Protein AF-A0A956LNQ8-F1 (afdb_monomer_lite)

Secondary structure (DSSP, 8-state):
---HHHHHHHHHHHHHHTT--HHHHHHHTT--HHHHHHHHHS-SSS-BHHHHHHHHHHTTEEEET-----HHHHHHHHHHHHHHTT--HHHHHHHHT--HHHHHHHTSSS----BHHHHHHHHHHTT---EEEE---S----------SS----------------------------SHHHHHHHT--HHHHHHHHHTSSTTSSS-TTSHHHHHHHHHHHHHHHHHHHTTS---PPPHHHHHHHTT--SHHHHHHHHHHHHHHHHHHHHHHTT-HHHHHHHHHHHHHHHHHHHHHHHTTS-----TT-

Structure (mmCIF, N/CA/C/O backbone):
data_AF-A0A956LNQ8-F1
#
_entry.id   AF-A0A956LNQ8-F1
#
loop_
_atom_site.group_PDB
_atom_site.id
_atom_site.type_symbol
_atom_site.label_atom_id
_atom_site.label_alt_id
_atom_site.label_comp_id
_atom_site.label_asym_id
_atom_site.label_entity_id
_atom_site.label_seq_id
_atom_site.pdbx_PDB_ins_code
_atom_site.Cartn_x
_atom_site.Cartn_y
_atom_site.Cartn_z
_atom_site.occupancy
_atom_site.B_iso_or_equiv
_atom_site.auth_seq_id
_atom_site.auth_comp_id
_atom_site.auth_asym_id
_atom_site.auth_atom_id
_atom_site.pdbx_PDB_model_num
ATOM 1 N N . MET A 1 1 ? -9.940 -12.151 0.393 1.00 60.97 1 MET A N 1
ATOM 2 C CA . MET A 1 1 ? -8.992 -11.203 1.019 1.00 60.97 1 MET A CA 1
ATOM 3 C C . MET A 1 1 ? -7.598 -11.500 0.510 1.00 60.97 1 MET A C 1
ATOM 5 O O . MET A 1 1 ? -7.102 -12.587 0.774 1.00 60.97 1 MET A O 1
ATOM 9 N N . SER A 1 2 ? -7.005 -10.571 -0.234 1.00 80.12 2 SER A N 1
ATOM 10 C CA . SER A 1 2 ? -5.680 -10.749 -0.832 1.00 80.12 2 SER A CA 1
ATOM 11 C C . SER A 1 2 ? -4.603 -10.721 0.253 1.00 80.12 2 SER A C 1
ATOM 13 O O . SER A 1 2 ? -4.457 -9.720 0.959 1.00 80.12 2 SER A O 1
ATOM 15 N N . SER A 1 3 ? -3.859 -11.815 0.411 1.00 90.31 3 SER A N 1
ATOM 16 C CA . SER A 1 3 ? -2.706 -11.841 1.324 1.00 90.31 3 SER A CA 1
ATOM 17 C C . SER A 1 3 ? -1.545 -11.009 0.762 1.00 90.31 3 SER A C 1
ATOM 19 O O . SER A 1 3 ? -1.481 -10.738 -0.439 1.00 90.31 3 SER A O 1
ATOM 21 N N . SER A 1 4 ? -0.588 -10.620 1.610 1.00 93.06 4 SER A N 1
ATOM 22 C CA . SER A 1 4 ? 0.630 -9.934 1.150 1.00 93.06 4 SER A CA 1
ATOM 23 C C . SER A 1 4 ? 1.401 -10.771 0.123 1.00 93.06 4 SER A C 1
ATOM 25 O O . SER A 1 4 ? 1.848 -10.236 -0.890 1.00 93.06 4 SER A O 1
ATOM 27 N N . ALA A 1 5 ? 1.495 -12.085 0.344 1.00 92.12 5 ALA A N 1
ATOM 28 C CA . ALA A 1 5 ? 2.132 -13.025 -0.572 1.00 92.12 5 ALA A CA 1
ATOM 29 C C . ALA A 1 5 ? 1.409 -13.098 -1.925 1.00 92.12 5 ALA A C 1
ATOM 31 O O . ALA A 1 5 ? 2.062 -13.085 -2.965 1.00 92.12 5 ALA A O 1
ATOM 32 N N . GLU A 1 6 ? 0.074 -13.117 -1.922 1.00 93.00 6 GLU A N 1
ATOM 33 C CA . GLU A 1 6 ? -0.726 -13.133 -3.150 1.00 93.00 6 GLU A CA 1
ATOM 34 C C . GLU A 1 6 ? -0.551 -11.842 -3.956 1.00 93.00 6 GLU A C 1
ATOM 36 O O . GLU A 1 6 ? -0.341 -11.895 -5.166 1.00 93.00 6 GLU A O 1
ATOM 41 N N . LEU A 1 7 ? -0.568 -10.681 -3.296 1.00 94.69 7 LEU A N 1
ATOM 42 C CA . LEU A 1 7 ? -0.347 -9.399 -3.966 1.00 94.69 7 LEU A CA 1
ATOM 43 C C . LEU A 1 7 ? 1.058 -9.315 -4.579 1.00 94.69 7 LEU A C 1
ATOM 45 O O . LEU A 1 7 ? 1.218 -8.833 -5.699 1.00 94.69 7 LEU A O 1
ATOM 49 N N . ILE A 1 8 ? 2.074 -9.806 -3.865 1.00 94.94 8 ILE A N 1
ATOM 50 C CA . ILE A 1 8 ? 3.454 -9.870 -4.359 1.00 94.94 8 ILE A CA 1
ATOM 51 C C . ILE A 1 8 ? 3.575 -10.840 -5.542 1.00 94.94 8 ILE A C 1
ATOM 53 O O . ILE A 1 8 ? 4.269 -10.524 -6.507 1.00 94.94 8 ILE A O 1
ATOM 57 N N . ALA A 1 9 ? 2.906 -11.995 -5.491 1.00 94.25 9 ALA A N 1
ATOM 58 C CA . ALA A 1 9 ? 2.873 -12.948 -6.597 1.00 94.25 9 ALA A CA 1
ATOM 59 C C . ALA A 1 9 ? 2.252 -12.315 -7.849 1.00 94.25 9 ALA A C 1
ATOM 61 O O . ALA A 1 9 ? 2.913 -12.259 -8.882 1.00 94.25 9 ALA A O 1
ATOM 62 N N . ARG A 1 10 ? 1.066 -11.704 -7.717 1.00 95.38 10 ARG A N 1
ATOM 63 C CA . ARG A 1 10 ? 0.414 -10.978 -8.819 1.00 95.38 10 ARG A CA 1
ATOM 64 C C . ARG A 1 10 ? 1.299 -9.873 -9.390 1.00 95.38 10 ARG A C 1
ATOM 66 O O . ARG A 1 10 ? 1.352 -9.690 -10.596 1.00 95.38 10 ARG A O 1
ATOM 73 N N . LEU A 1 11 ? 2.034 -9.153 -8.544 1.00 95.88 11 LEU A N 1
ATOM 74 C CA . LEU A 1 11 ? 2.948 -8.111 -9.007 1.00 95.88 11 LEU A CA 1
ATOM 75 C C . LEU A 1 11 ? 4.124 -8.667 -9.823 1.00 95.88 11 LEU A C 1
ATOM 77 O O . LEU A 1 11 ? 4.544 -8.040 -10.792 1.00 95.88 11 LEU A O 1
ATOM 81 N N . ARG A 1 12 ? 4.660 -9.835 -9.451 1.00 96.06 12 ARG A N 1
ATOM 82 C CA . ARG A 1 12 ? 5.681 -10.523 -10.258 1.00 96.06 12 ARG A CA 1
ATOM 83 C C . ARG A 1 12 ? 5.104 -10.966 -11.603 1.00 96.06 12 ARG A C 1
ATOM 85 O O . ARG A 1 12 ? 5.779 -10.799 -12.616 1.00 96.06 12 ARG A O 1
ATOM 92 N N . ASP A 1 13 ? 3.875 -11.477 -11.607 1.00 96.06 13 ASP A N 1
ATOM 93 C CA . ASP A 1 13 ? 3.189 -11.895 -12.830 1.00 96.06 13 ASP A CA 1
ATOM 94 C C . ASP A 1 13 ? 2.965 -10.703 -13.768 1.00 96.06 13 ASP A C 1
ATOM 96 O O . ASP A 1 13 ? 3.273 -10.797 -14.950 1.00 96.06 13 ASP A O 1
ATOM 100 N N . GLU A 1 14 ? 2.544 -9.549 -13.246 1.00 95.88 14 GLU A N 1
ATOM 101 C CA . GLU A 1 14 ? 2.401 -8.304 -14.017 1.00 95.88 14 GLU A CA 1
ATOM 102 C C . GLU A 1 14 ? 3.729 -7.818 -14.617 1.00 95.88 14 GLU A C 1
ATOM 104 O O . GLU A 1 14 ? 3.785 -7.401 -15.775 1.00 95.88 14 GLU A O 1
ATOM 109 N N . ILE A 1 15 ? 4.826 -7.890 -13.855 1.00 96.19 15 ILE A N 1
ATOM 110 C CA . ILE A 1 15 ? 6.167 -7.559 -14.364 1.00 96.19 15 ILE A CA 1
ATOM 111 C C . ILE A 1 15 ? 6.529 -8.488 -15.533 1.00 96.19 15 ILE A C 1
ATOM 113 O O . ILE A 1 15 ? 6.994 -8.015 -16.573 1.00 96.19 15 ILE A O 1
ATOM 117 N N . ALA A 1 16 ? 6.275 -9.792 -15.386 1.00 96.06 16 ALA A N 1
ATOM 118 C CA . ALA A 1 16 ? 6.558 -10.788 -16.413 1.00 96.06 16 ALA A CA 1
ATOM 119 C C . ALA A 1 16 ? 5.670 -10.622 -17.659 1.00 96.06 16 ALA A C 1
ATOM 121 O O . ALA A 1 16 ? 6.178 -10.677 -18.777 1.00 96.06 16 ALA A O 1
ATOM 122 N N . GLN A 1 17 ? 4.371 -10.357 -17.490 1.00 96.00 17 GLN A N 1
ATOM 123 C CA . GLN A 1 17 ? 3.428 -10.110 -18.589 1.00 96.00 17 GLN A CA 1
ATOM 124 C C . GLN A 1 17 ? 3.815 -8.888 -19.427 1.00 96.00 17 GLN A C 1
ATOM 126 O O . GLN A 1 17 ? 3.587 -8.862 -20.633 1.00 96.00 17 GLN A O 1
ATOM 131 N N . ARG A 1 18 ? 4.459 -7.895 -18.806 1.00 94.69 18 ARG A N 1
ATOM 132 C CA . ARG A 1 18 ? 5.000 -6.706 -19.481 1.00 94.69 18 ARG A CA 1
ATOM 133 C C . ARG A 1 18 ? 6.353 -6.949 -20.159 1.00 94.69 18 ARG A C 1
ATOM 135 O O . ARG A 1 18 ? 6.924 -6.010 -20.706 1.00 94.69 18 ARG A O 1
ATOM 142 N N . GLY A 1 19 ? 6.887 -8.171 -20.106 1.00 96.50 19 GLY A N 1
ATOM 143 C CA . GLY A 1 19 ? 8.191 -8.522 -20.673 1.00 96.50 19 GLY A CA 1
ATOM 144 C C . GLY A 1 19 ? 9.375 -7.879 -19.946 1.00 96.50 19 GLY A C 1
ATOM 145 O O . GLY A 1 19 ? 10.471 -7.811 -20.499 1.00 96.50 19 GLY A O 1
ATOM 146 N N . LEU A 1 20 ? 9.175 -7.381 -18.722 1.00 96.50 20 LEU A N 1
ATOM 147 C CA . LEU A 1 20 ? 10.220 -6.712 -17.956 1.00 96.50 20 LEU A CA 1
ATOM 148 C C . LEU A 1 20 ? 11.001 -7.721 -17.114 1.00 96.50 20 LEU A C 1
ATOM 150 O O . LEU A 1 20 ? 10.437 -8.585 -16.442 1.00 96.50 20 LEU A O 1
ATOM 154 N N . SER A 1 21 ? 12.324 -7.565 -17.080 1.00 96.69 21 SER A N 1
ATOM 155 C CA . SER A 1 21 ? 13.143 -8.242 -16.075 1.00 96.69 21 SER A CA 1
ATOM 156 C C . SER A 1 21 ? 12.968 -7.574 -14.705 1.00 96.69 21 SER A C 1
ATOM 158 O O . SER A 1 21 ? 12.646 -6.387 -14.605 1.00 96.69 21 SER A O 1
ATOM 160 N N . LEU A 1 22 ? 13.250 -8.304 -13.619 1.00 95.94 22 LEU A N 1
ATOM 161 C CA . LEU A 1 22 ? 13.255 -7.712 -12.274 1.00 95.94 22 LEU A CA 1
ATOM 162 C C . LEU A 1 22 ? 14.262 -6.557 -12.146 1.00 95.94 22 LEU A C 1
ATOM 164 O O . LEU A 1 22 ? 14.017 -5.623 -11.392 1.00 95.94 22 LEU A O 1
ATOM 168 N N . ALA A 1 23 ? 15.383 -6.602 -12.871 1.00 96.25 23 ALA A N 1
ATOM 169 C CA . ALA A 1 23 ? 16.358 -5.514 -12.869 1.00 96.25 23 ALA A CA 1
ATOM 170 C C . ALA A 1 23 ? 15.793 -4.257 -13.551 1.00 96.25 23 ALA A C 1
ATOM 172 O O . ALA A 1 23 ? 15.869 -3.179 -12.969 1.00 96.25 23 ALA A O 1
ATOM 173 N N . ALA A 1 24 ? 15.138 -4.411 -14.707 1.00 96.88 24 ALA A N 1
ATOM 174 C CA . ALA A 1 24 ? 14.490 -3.306 -15.412 1.00 96.88 24 ALA A CA 1
ATOM 175 C C . ALA A 1 24 ? 13.344 -2.694 -14.587 1.00 96.88 24 ALA A C 1
ATOM 177 O O . ALA A 1 24 ? 13.236 -1.477 -14.472 1.00 96.88 24 ALA A O 1
ATOM 178 N N . ALA A 1 25 ? 12.521 -3.523 -13.935 1.00 97.25 25 ALA A N 1
ATOM 179 C CA . ALA A 1 25 ? 11.476 -3.038 -13.031 1.00 97.25 25 ALA A CA 1
ATOM 180 C C . ALA A 1 25 ? 12.055 -2.288 -11.814 1.00 97.25 25 ALA A C 1
ATOM 182 O O . ALA A 1 25 ? 11.483 -1.288 -11.373 1.00 97.25 25 ALA A O 1
ATOM 183 N N . ALA A 1 26 ? 13.197 -2.742 -11.277 1.00 97.06 26 ALA A N 1
ATOM 184 C CA . ALA A 1 26 ? 13.896 -2.042 -10.201 1.00 97.06 26 ALA A CA 1
ATOM 185 C C . ALA A 1 26 ? 14.377 -0.671 -10.668 1.00 97.06 26 ALA A C 1
ATOM 187 O O . ALA A 1 26 ? 14.136 0.314 -9.977 1.00 97.06 26 ALA A O 1
ATOM 188 N N . GLU A 1 27 ? 15.001 -0.603 -11.840 1.00 97.31 27 GLU A N 1
ATOM 189 C CA . GLU A 1 27 ? 15.506 0.635 -12.424 1.00 97.31 27 GLU A CA 1
ATOM 190 C C . GLU A 1 27 ? 14.384 1.644 -12.697 1.00 97.31 27 GLU A C 1
ATOM 192 O O . GLU A 1 27 ? 14.479 2.784 -12.244 1.00 97.31 27 GLU A O 1
ATOM 197 N N . LEU A 1 28 ? 13.277 1.211 -13.313 1.00 96.88 28 LEU A N 1
ATOM 198 C CA . LEU A 1 28 ? 12.093 2.050 -13.552 1.00 96.88 28 LEU A CA 1
ATOM 199 C C . LEU A 1 28 ? 11.548 2.666 -12.260 1.00 96.88 28 LEU A C 1
ATOM 201 O O . LEU A 1 28 ? 11.145 3.827 -12.228 1.00 96.88 28 LEU A O 1
ATOM 205 N N . ALA A 1 29 ? 11.553 1.893 -11.177 1.00 96.50 29 ALA A N 1
ATOM 206 C CA . ALA A 1 29 ? 11.126 2.362 -9.869 1.00 96.50 29 ALA A CA 1
ATOM 207 C C . ALA A 1 29 ? 12.245 3.066 -9.078 1.00 96.50 29 ALA A C 1
ATOM 209 O O . ALA A 1 29 ? 11.991 3.582 -7.990 1.00 96.50 29 ALA A O 1
ATOM 210 N N . GLY A 1 30 ? 13.477 3.122 -9.591 1.00 96.69 30 GLY A N 1
ATOM 211 C CA . GLY A 1 30 ? 14.661 3.677 -8.933 1.00 96.69 30 GLY A CA 1
ATOM 212 C C . GLY A 1 30 ? 15.067 2.933 -7.654 1.00 96.69 30 GLY A C 1
ATOM 213 O O . GLY A 1 30 ? 15.427 3.562 -6.652 1.00 96.69 30 GLY A O 1
ATOM 214 N N . PHE A 1 31 ? 14.959 1.605 -7.666 1.00 96.06 31 PHE A N 1
ATOM 215 C CA . PHE A 1 31 ? 15.479 0.690 -6.655 1.00 96.06 31 PHE A CA 1
ATOM 216 C C . PHE A 1 31 ? 16.809 0.075 -7.086 1.00 96.06 31 PHE A C 1
ATOM 218 O O . PHE A 1 31 ? 17.088 -0.110 -8.264 1.00 96.06 31 PHE A O 1
ATOM 225 N N . GLN A 1 32 ? 17.588 -0.360 -6.097 1.00 95.88 32 GLN A N 1
ATOM 226 C CA . GLN A 1 32 ? 18.656 -1.325 -6.340 1.00 95.88 32 GLN A CA 1
ATOM 227 C C . GLN A 1 32 ? 18.037 -2.698 -6.671 1.00 95.88 32 GLN A C 1
ATOM 229 O O . GLN A 1 32 ? 17.144 -3.134 -5.932 1.00 95.88 32 GLN A O 1
ATOM 234 N N . PRO A 1 33 ? 18.510 -3.425 -7.703 1.00 94.50 33 PRO A N 1
ATOM 235 C CA . PRO A 1 33 ? 17.940 -4.717 -8.100 1.00 94.50 33 PRO A CA 1
ATOM 236 C C . PRO A 1 33 ? 17.859 -5.739 -6.958 1.00 94.50 33 PRO A C 1
ATOM 238 O O . PRO A 1 33 ? 16.856 -6.438 -6.811 1.00 94.50 33 PRO A O 1
ATOM 241 N N . GLY A 1 34 ? 18.875 -5.782 -6.087 1.00 94.19 34 GLY A N 1
ATOM 242 C CA . GLY A 1 34 ? 18.882 -6.652 -4.907 1.00 94.19 34 GLY A CA 1
ATOM 243 C C . GLY A 1 34 ? 17.777 -6.323 -3.897 1.00 94.19 34 GLY A C 1
ATOM 244 O O . GLY A 1 34 ? 17.179 -7.233 -3.323 1.00 94.19 34 GLY A O 1
ATOM 245 N N . ASN A 1 35 ? 17.448 -5.039 -3.724 1.00 93.94 35 ASN A N 1
ATOM 246 C CA . ASN A 1 35 ? 16.378 -4.604 -2.823 1.00 93.94 35 ASN A CA 1
ATOM 247 C C . ASN A 1 35 ? 15.006 -4.979 -3.377 1.00 93.94 35 ASN A C 1
ATOM 249 O O . ASN A 1 35 ? 14.180 -5.496 -2.627 1.00 93.94 35 ASN A O 1
ATOM 253 N N . LEU A 1 36 ? 14.777 -4.780 -4.681 1.00 95.62 36 LEU A N 1
ATOM 254 C CA . LEU A 1 36 ? 13.527 -5.207 -5.305 1.00 95.62 36 LEU A CA 1
ATOM 255 C C . LEU A 1 36 ? 13.378 -6.731 -5.247 1.00 95.62 36 LEU A C 1
ATOM 257 O O . LEU A 1 36 ? 12.317 -7.226 -4.872 1.00 95.62 36 LEU A O 1
ATOM 261 N N . ARG A 1 37 ? 14.449 -7.479 -5.546 1.00 95.12 37 ARG A N 1
ATOM 262 C CA . ARG A 1 37 ? 14.442 -8.942 -5.446 1.00 95.12 37 ARG A CA 1
ATOM 263 C C . ARG A 1 37 ? 14.067 -9.400 -4.038 1.00 95.12 37 ARG A C 1
ATOM 265 O O . ARG A 1 37 ? 13.187 -10.238 -3.928 1.00 95.12 37 ARG A O 1
ATOM 272 N N . ARG A 1 38 ? 14.666 -8.835 -2.982 1.00 93.94 38 ARG A N 1
ATOM 273 C CA . ARG A 1 38 ? 14.317 -9.160 -1.582 1.00 93.94 38 ARG A CA 1
ATOM 274 C C . ARG A 1 38 ? 12.876 -8.792 -1.230 1.00 93.94 38 ARG A C 1
ATOM 276 O O . ARG A 1 38 ? 12.194 -9.546 -0.547 1.00 93.94 38 ARG A O 1
ATOM 283 N N . MET A 1 39 ? 12.415 -7.628 -1.691 1.00 94.44 39 MET A N 1
ATOM 284 C CA . MET A 1 39 ? 11.045 -7.163 -1.466 1.00 94.44 39 MET A CA 1
ATOM 285 C C . MET A 1 39 ? 10.028 -8.118 -2.086 1.00 94.44 39 MET A C 1
ATOM 287 O O . MET A 1 39 ? 9.023 -8.445 -1.461 1.00 94.44 39 MET A O 1
ATOM 291 N N . LEU A 1 40 ? 10.300 -8.558 -3.315 1.00 93.88 40 LEU A N 1
ATOM 292 C CA . LEU A 1 40 ? 9.415 -9.446 -4.039 1.00 93.88 40 LEU A CA 1
ATOM 293 C C . LEU A 1 40 ? 9.611 -10.900 -3.654 1.00 93.88 40 LEU A C 1
ATOM 295 O O . LEU A 1 40 ? 8.640 -11.611 -3.807 1.00 93.88 40 LEU A O 1
ATOM 299 N N . SER A 1 41 ? 10.772 -11.370 -3.180 1.00 90.12 41 SER A N 1
ATOM 300 C CA . SER A 1 41 ? 11.020 -12.794 -2.879 1.00 90.12 41 SER A CA 1
ATOM 301 C C . SER A 1 41 ? 10.185 -13.318 -1.706 1.00 90.12 41 SER A C 1
ATOM 303 O O . SER A 1 41 ? 9.876 -14.505 -1.674 1.00 90.12 41 SER A O 1
ATOM 305 N N . GLY A 1 42 ? 9.739 -12.427 -0.817 1.00 77.62 42 GLY A N 1
ATOM 306 C CA . GLY A 1 42 ? 9.057 -12.785 0.429 1.00 77.62 42 GLY A CA 1
ATOM 307 C C . GLY A 1 42 ? 10.023 -13.024 1.593 1.00 77.62 42 GLY A C 1
ATOM 308 O O . GLY A 1 42 ? 9.573 -13.187 2.721 1.00 77.62 42 GLY A O 1
ATOM 309 N N . ASP A 1 43 ? 11.338 -12.981 1.343 1.00 75.69 43 ASP A N 1
ATOM 310 C CA . ASP A 1 43 ? 12.366 -13.167 2.378 1.00 75.69 43 ASP A CA 1
ATOM 311 C C . ASP A 1 43 ? 12.579 -11.901 3.218 1.00 75.69 43 ASP A C 1
ATOM 313 O O . ASP A 1 43 ? 13.090 -11.955 4.337 1.00 75.69 43 ASP A O 1
ATOM 317 N N . ALA A 1 44 ? 12.226 -10.731 2.677 1.00 73.19 44 ALA A N 1
ATOM 318 C CA . ALA A 1 44 ? 12.287 -9.495 3.437 1.00 73.19 44 ALA A CA 1
ATOM 319 C C . ALA A 1 44 ? 11.201 -9.500 4.524 1.00 73.19 44 ALA A C 1
ATOM 321 O O . ALA A 1 44 ? 10.033 -9.747 4.206 1.00 73.19 44 ALA A O 1
ATOM 322 N N . PRO A 1 45 ? 11.535 -9.151 5.781 1.00 70.19 45 PRO A N 1
ATOM 323 C CA . PRO A 1 45 ? 10.538 -8.983 6.823 1.00 70.19 45 PRO A CA 1
ATOM 324 C C . PRO A 1 45 ? 9.641 -7.795 6.458 1.00 70.19 45 PRO A C 1
ATOM 326 O O . PRO A 1 45 ? 9.970 -6.641 6.711 1.00 70.19 45 PRO A O 1
ATOM 329 N N . ASN A 1 46 ? 8.511 -8.114 5.829 1.00 84.31 46 ASN A N 1
ATOM 330 C CA . ASN A 1 46 ? 7.340 -7.275 5.619 1.00 84.31 46 ASN A CA 1
ATOM 331 C C . ASN A 1 46 ? 7.620 -5.917 4.931 1.00 84.31 46 ASN A C 1
ATOM 333 O O . ASN A 1 46 ? 7.927 -4.917 5.594 1.00 84.31 46 ASN A O 1
ATOM 337 N N . PRO A 1 47 ? 7.504 -5.835 3.593 1.00 92.81 47 PRO A N 1
ATOM 338 C CA . PRO A 1 47 ? 7.888 -4.639 2.858 1.00 92.81 47 PRO A CA 1
ATOM 339 C C . PRO A 1 47 ? 7.057 -3.417 3.265 1.00 92.81 47 PRO A C 1
ATOM 341 O O . PRO A 1 47 ? 5.877 -3.515 3.599 1.00 92.81 47 PRO A O 1
ATOM 344 N N . ARG A 1 48 ? 7.677 -2.232 3.246 1.00 94.88 48 ARG A N 1
ATOM 345 C CA . ARG A 1 48 ? 6.979 -0.971 3.538 1.00 94.88 48 ARG A CA 1
ATOM 346 C C . ARG A 1 48 ? 5.992 -0.642 2.426 1.00 94.88 48 ARG A C 1
ATOM 348 O O . ARG A 1 48 ? 6.341 -0.754 1.249 1.00 94.88 48 ARG A O 1
ATOM 355 N N . LEU A 1 49 ? 4.811 -0.144 2.800 1.00 95.81 49 LEU A N 1
ATOM 356 C CA . LEU A 1 49 ? 3.789 0.275 1.841 1.00 95.81 49 LEU A CA 1
ATOM 357 C C . LEU A 1 49 ? 4.341 1.315 0.856 1.00 95.81 49 LEU A C 1
ATOM 359 O O . LEU A 1 49 ? 4.154 1.171 -0.346 1.00 95.81 49 LEU A O 1
ATOM 363 N N . LYS A 1 50 ? 5.112 2.296 1.340 1.00 96.00 50 LYS A N 1
ATOM 364 C CA . LYS A 1 50 ? 5.764 3.310 0.496 1.00 96.00 50 LYS A CA 1
ATOM 365 C C . LYS A 1 50 ? 6.587 2.717 -0.653 1.00 96.00 50 LYS A C 1
ATOM 367 O O . LYS A 1 50 ? 6.525 3.220 -1.772 1.00 96.00 50 LYS A O 1
ATOM 372 N N . SER A 1 51 ? 7.369 1.672 -0.383 1.00 95.62 51 SER A N 1
ATOM 373 C CA . SER A 1 51 ? 8.204 1.029 -1.404 1.00 95.62 51 SER A CA 1
ATOM 374 C C . SER A 1 51 ? 7.350 0.300 -2.436 1.00 95.62 51 SER A C 1
ATOM 376 O O . SER A 1 51 ? 7.627 0.396 -3.629 1.00 95.62 51 SER A O 1
ATOM 378 N N . LEU A 1 52 ? 6.279 -0.365 -1.991 1.00 96.12 52 LEU A N 1
ATOM 379 C CA . LEU A 1 52 ? 5.316 -0.975 -2.900 1.00 96.12 52 LEU A CA 1
ATOM 380 C C . LEU A 1 52 ? 4.664 0.089 -3.791 1.00 96.12 52 LEU A C 1
ATOM 382 O O . LEU A 1 52 ? 4.694 -0.055 -5.004 1.00 96.12 52 LEU A O 1
ATOM 386 N N . LEU A 1 53 ? 4.129 1.173 -3.222 1.00 97.00 53 LEU A N 1
ATOM 387 C CA . LEU A 1 53 ? 3.441 2.217 -3.993 1.00 97.00 53 LEU A CA 1
ATOM 388 C C . LEU A 1 53 ? 4.342 2.857 -5.048 1.00 97.00 53 LEU A C 1
ATOM 390 O O . LEU A 1 53 ? 3.892 3.076 -6.166 1.00 97.00 53 LEU A O 1
ATOM 394 N N . ARG A 1 54 ? 5.622 3.073 -4.727 1.00 96.81 54 ARG A N 1
ATOM 395 C CA . ARG A 1 54 ? 6.618 3.562 -5.688 1.00 96.81 54 ARG A CA 1
ATOM 396 C C . ARG A 1 54 ? 6.823 2.597 -6.860 1.00 96.81 54 ARG A C 1
ATOM 398 O O . ARG A 1 54 ? 6.949 3.034 -7.997 1.00 96.81 54 ARG A O 1
ATOM 405 N N . LEU A 1 55 ? 6.848 1.290 -6.594 1.00 96.94 55 LEU A N 1
ATOM 406 C CA . LEU A 1 55 ? 6.914 0.279 -7.650 1.00 96.94 55 LEU A CA 1
ATOM 407 C C . LEU A 1 55 ? 5.637 0.265 -8.497 1.00 96.94 55 LEU A C 1
ATOM 409 O O . LEU A 1 55 ? 5.713 0.214 -9.720 1.00 96.94 55 LEU A O 1
ATOM 413 N N . LEU A 1 56 ? 4.471 0.332 -7.852 1.00 96.88 56 LEU A N 1
ATOM 414 C CA . LEU A 1 56 ? 3.182 0.361 -8.540 1.00 96.88 56 LEU A CA 1
ATOM 415 C C . LEU A 1 56 ? 3.065 1.583 -9.455 1.00 96.88 56 LEU A C 1
ATOM 417 O O . LEU A 1 56 ? 2.663 1.443 -10.605 1.00 96.88 56 LEU A O 1
ATOM 421 N N . GLU A 1 57 ? 3.483 2.756 -8.983 1.00 96.25 57 GLU A N 1
ATOM 422 C CA . GLU A 1 57 ? 3.521 3.987 -9.775 1.00 96.25 57 GLU A CA 1
ATOM 423 C C . GLU A 1 57 ? 4.405 3.831 -11.020 1.00 96.25 57 GLU A C 1
ATOM 425 O O . GLU A 1 57 ? 3.957 4.118 -12.133 1.00 96.25 57 GLU A O 1
ATOM 430 N N . ALA A 1 58 ? 5.623 3.305 -10.854 1.00 95.81 58 ALA A N 1
ATOM 431 C CA . ALA A 1 58 ? 6.553 3.070 -11.959 1.00 95.81 58 ALA A CA 1
ATOM 432 C C . ALA A 1 58 ? 5.996 2.089 -13.003 1.00 95.81 58 ALA A C 1
ATOM 434 O O . ALA A 1 58 ? 6.187 2.275 -14.203 1.00 95.81 58 ALA A O 1
ATOM 435 N N . LEU A 1 59 ? 5.257 1.073 -12.553 1.00 95.50 59 LEU A N 1
ATOM 436 C CA . LEU A 1 59 ? 4.604 0.093 -13.420 1.00 95.50 59 LEU A CA 1
ATOM 437 C C . LEU A 1 59 ? 3.228 0.553 -13.923 1.00 95.50 59 LEU A C 1
ATOM 439 O O . LEU A 1 59 ? 2.580 -0.190 -14.654 1.00 95.50 59 LEU A O 1
ATOM 443 N N . ARG A 1 60 ? 2.759 1.759 -13.575 1.00 95.12 60 ARG A N 1
ATOM 444 C CA . ARG A 1 60 ? 1.397 2.231 -13.896 1.00 95.12 60 ARG A CA 1
ATOM 445 C C . ARG A 1 60 ? 0.316 1.243 -13.436 1.00 95.12 60 ARG A C 1
ATOM 447 O O . ARG A 1 60 ? -0.654 0.982 -14.138 1.00 95.12 60 ARG A O 1
ATOM 454 N N . LEU A 1 61 ? 0.496 0.684 -12.249 1.00 95.88 61 LEU A N 1
ATOM 455 C CA . LEU A 1 61 ? -0.455 -0.182 -11.559 1.00 95.88 61 LEU A CA 1
ATOM 456 C C . LEU A 1 61 ? -1.030 0.572 -10.363 1.00 95.88 61 LEU A C 1
ATOM 458 O O . LEU A 1 61 ? -0.342 1.396 -9.768 1.00 95.88 61 LEU A O 1
ATOM 462 N N . ARG A 1 62 ? -2.264 0.288 -9.957 1.00 95.56 62 ARG A N 1
ATOM 463 C CA . ARG A 1 62 ? -2.875 0.854 -8.743 1.00 95.56 62 ARG A CA 1
ATOM 464 C C . ARG A 1 62 ? -3.533 -0.220 -7.889 1.00 95.56 62 ARG A C 1
ATOM 466 O O . ARG A 1 62 ? -3.868 -1.293 -8.383 1.00 95.56 62 ARG A O 1
ATOM 473 N N . LEU A 1 63 ? -3.735 0.097 -6.614 1.00 96.00 63 LEU A N 1
ATOM 474 C CA . LEU A 1 63 ? -4.504 -0.731 -5.688 1.00 96.00 63 LEU A CA 1
ATOM 475 C C . LEU A 1 63 ? -5.961 -0.269 -5.710 1.00 96.00 63 LEU A C 1
ATOM 477 O O . LEU A 1 63 ? -6.281 0.727 -5.076 1.00 96.00 63 LEU A O 1
ATOM 481 N N . SER A 1 64 ? -6.842 -0.970 -6.417 1.00 94.38 64 SER A N 1
ATOM 482 C CA . SER A 1 64 ? -8.289 -0.740 -6.334 1.00 94.38 64 SER A CA 1
ATOM 483 C C . SER A 1 64 ? -8.788 -1.052 -4.915 1.00 94.38 64 SER A C 1
ATOM 485 O O . SER A 1 64 ? -8.287 -2.004 -4.314 1.00 94.38 64 SER A O 1
ATOM 487 N N . PRO A 1 65 ? -9.719 -0.260 -4.347 1.00 93.56 65 PRO A N 1
ATOM 488 C CA . PRO A 1 65 ? -10.466 0.848 -4.962 1.00 93.56 65 PRO A CA 1
ATOM 489 C C . PRO A 1 65 ? -9.769 2.216 -4.875 1.00 93.56 65 PRO A C 1
ATOM 491 O O . PRO A 1 65 ? -10.402 3.249 -5.080 1.00 93.56 65 PRO A O 1
ATOM 494 N N . PHE A 1 66 ? -8.492 2.269 -4.510 1.00 94.12 66 PHE A N 1
ATOM 495 C CA . PHE A 1 66 ? -7.776 3.525 -4.353 1.00 94.12 66 PHE A CA 1
ATOM 496 C C . PHE A 1 66 ? -7.266 4.080 -5.689 1.00 94.12 66 PHE A C 1
ATOM 498 O O . PHE A 1 66 ? -6.703 3.379 -6.528 1.00 94.12 66 PHE A O 1
ATOM 505 N N . GLU A 1 67 ? -7.418 5.391 -5.858 1.00 90.31 67 GLU A N 1
ATOM 506 C CA . GLU A 1 67 ? -7.048 6.109 -7.086 1.00 90.31 67 GLU A CA 1
ATOM 507 C C . GLU A 1 67 ? -5.717 6.863 -6.968 1.00 90.31 67 GLU A C 1
ATOM 509 O O . GLU A 1 67 ? -5.413 7.744 -7.766 1.00 90.31 67 GLU A O 1
ATOM 514 N N . THR A 1 68 ? -4.922 6.556 -5.947 1.00 92.62 68 THR A N 1
ATOM 515 C CA . THR A 1 68 ? -3.729 7.324 -5.589 1.00 92.62 68 THR A CA 1
ATOM 516 C C . THR A 1 68 ? -2.561 6.413 -5.241 1.00 92.62 68 THR A C 1
ATOM 518 O O . THR A 1 68 ? -2.738 5.356 -4.636 1.00 92.62 68 THR A O 1
ATOM 521 N N . TRP A 1 69 ? -1.357 6.861 -5.591 1.00 93.38 69 TRP A N 1
ATOM 522 C CA . TRP A 1 69 ? -0.089 6.267 -5.158 1.00 93.38 69 TRP A CA 1
ATOM 523 C C . TRP A 1 69 ? 0.461 6.924 -3.888 1.00 93.38 69 TRP A C 1
ATOM 525 O O . TRP A 1 69 ? 1.492 6.510 -3.359 1.00 93.38 69 TRP A O 1
ATOM 535 N N . GLU A 1 70 ? -0.218 7.948 -3.366 1.00 94.19 70 GLU A N 1
ATOM 536 C CA . GLU A 1 70 ? 0.225 8.647 -2.171 1.00 94.19 70 GLU A CA 1
ATOM 537 C C . GLU A 1 70 ? -0.240 7.928 -0.907 1.00 94.19 70 GLU A C 1
ATOM 539 O O . GLU A 1 70 ? -1.422 7.907 -0.561 1.00 94.19 70 GLU A O 1
ATOM 544 N N . GLU A 1 71 ? 0.722 7.418 -0.143 1.00 94.25 71 GLU A N 1
ATOM 545 C CA . GLU A 1 71 ? 0.474 6.734 1.128 1.00 94.25 71 GLU A CA 1
ATOM 546 C C . GLU A 1 71 ? -0.414 7.543 2.088 1.00 94.25 71 GLU A C 1
ATOM 548 O O . GLU A 1 71 ? -1.338 7.007 2.699 1.00 94.25 71 GLU A O 1
ATOM 553 N N . VAL A 1 72 ? -0.166 8.850 2.206 1.00 93.62 72 VAL A N 1
ATOM 554 C CA . VAL A 1 72 ? -0.940 9.733 3.091 1.00 93.62 72 VAL A CA 1
ATOM 555 C C . VAL A 1 72 ? -2.409 9.774 2.668 1.00 93.62 72 VAL A C 1
ATOM 557 O O . VAL A 1 72 ? -3.292 9.797 3.528 1.00 93.62 72 VAL A O 1
ATOM 560 N N . MET A 1 73 ? -2.685 9.777 1.362 1.00 94.19 73 MET A N 1
ATOM 561 C CA . MET A 1 73 ? -4.050 9.756 0.840 1.00 94.19 73 MET A CA 1
ATOM 562 C C . MET A 1 73 ? -4.724 8.411 1.118 1.00 94.19 73 MET A C 1
ATOM 564 O O . MET A 1 73 ? -5.864 8.408 1.582 1.00 94.19 73 MET A O 1
ATOM 568 N N . LEU A 1 74 ? -4.012 7.291 0.953 1.00 95.38 74 LEU A N 1
ATOM 569 C CA . LEU A 1 74 ? -4.527 5.960 1.302 1.00 95.38 74 LEU A CA 1
ATOM 570 C C . LEU A 1 74 ? -4.906 5.864 2.781 1.00 95.38 74 LEU A C 1
ATOM 572 O O . LEU A 1 74 ? -6.008 5.436 3.122 1.00 95.38 74 LEU A O 1
ATOM 576 N N . MET A 1 75 ? -4.029 6.324 3.676 1.00 95.88 75 MET A N 1
ATOM 577 C CA . MET A 1 75 ? -4.300 6.282 5.114 1.00 95.88 75 MET A CA 1
ATOM 578 C C . MET A 1 75 ? -5.453 7.202 5.519 1.00 95.88 75 MET A C 1
ATOM 580 O O . MET A 1 75 ? -6.242 6.850 6.398 1.00 95.88 75 MET A O 1
ATOM 584 N N . ARG A 1 76 ? -5.598 8.363 4.866 1.00 94.19 76 ARG A N 1
ATOM 585 C CA . ARG A 1 76 ? -6.759 9.245 5.061 1.00 94.19 76 ARG A CA 1
ATOM 586 C C . ARG A 1 76 ? -8.052 8.593 4.591 1.00 94.19 76 ARG A C 1
ATOM 588 O O . ARG A 1 76 ? -9.068 8.735 5.266 1.00 94.19 76 ARG A O 1
ATOM 595 N N . GLU A 1 77 ? -8.020 7.877 3.477 1.00 94.94 77 GLU A N 1
ATOM 596 C CA . GLU A 1 77 ? -9.189 7.169 2.965 1.00 94.94 77 GLU A CA 1
ATOM 597 C C . GLU A 1 77 ? -9.605 6.024 3.899 1.00 94.94 77 GLU A C 1
ATOM 599 O O . GLU A 1 77 ? -10.774 5.924 4.269 1.00 94.94 77 GLU A O 1
ATOM 604 N N . LEU A 1 78 ? -8.650 5.244 4.414 1.00 95.75 78 LEU A N 1
ATOM 605 C CA . LEU A 1 78 ? -8.928 4.257 5.465 1.00 95.75 78 LEU A CA 1
ATOM 606 C C . LEU A 1 78 ? -9.492 4.906 6.740 1.00 95.75 78 LEU A C 1
ATOM 608 O O . LEU A 1 78 ? -10.413 4.365 7.352 1.00 95.75 78 LEU A O 1
ATOM 612 N N . ALA A 1 79 ? -8.999 6.087 7.128 1.00 94.31 79 ALA A N 1
ATOM 613 C CA . ALA A 1 79 ? -9.526 6.821 8.279 1.00 94.31 79 ALA A CA 1
ATOM 614 C C . ALA A 1 79 ? -10.991 7.243 8.079 1.00 94.31 79 ALA A C 1
ATOM 616 O O . ALA A 1 79 ? -11.793 7.138 9.011 1.00 94.31 79 ALA A O 1
ATOM 617 N N . ARG A 1 80 ? -11.347 7.695 6.868 1.00 94.62 80 ARG A N 1
ATOM 618 C CA . ARG A 1 80 ? -12.729 8.035 6.492 1.00 94.62 80 ARG A CA 1
ATOM 619 C C . ARG A 1 80 ? -13.628 6.806 6.513 1.00 94.62 80 ARG A C 1
ATOM 621 O O . ARG A 1 80 ? -14.705 6.863 7.097 1.00 94.62 80 ARG A O 1
ATOM 628 N N . ARG A 1 81 ? -13.168 5.685 5.953 1.00 95.69 81 ARG A N 1
ATOM 629 C CA . ARG A 1 81 ? -13.913 4.416 5.953 1.00 95.69 81 ARG A CA 1
ATOM 630 C C . ARG A 1 81 ? -14.159 3.894 7.362 1.00 95.69 81 ARG A C 1
ATOM 632 O O . ARG A 1 81 ? -15.283 3.521 7.669 1.00 95.69 81 ARG A O 1
ATOM 639 N N . ARG A 1 82 ? -13.160 3.972 8.249 1.00 95.25 82 ARG A N 1
ATOM 640 C CA . ARG A 1 82 ? -13.334 3.667 9.679 1.00 95.25 82 ARG A CA 1
ATOM 641 C C . ARG A 1 82 ? -14.404 4.547 10.329 1.00 95.25 82 ARG A C 1
ATOM 643 O O . ARG A 1 82 ? -15.203 4.060 11.119 1.00 95.25 82 ARG A O 1
ATOM 650 N N . ALA A 1 83 ? -14.402 5.848 10.032 1.00 94.06 83 ALA A N 1
ATOM 651 C CA . ALA A 1 83 ? -15.409 6.760 10.570 1.00 94.06 83 ALA A CA 1
ATOM 652 C C . ALA A 1 83 ? -16.820 6.417 10.060 1.00 94.06 83 ALA A C 1
ATOM 654 O O . ALA A 1 83 ? -17.771 6.479 10.833 1.00 94.06 83 ALA A O 1
ATOM 655 N N . ALA A 1 84 ? -16.945 6.006 8.795 1.00 95.81 84 ALA A N 1
ATOM 656 C CA . ALA A 1 84 ? -18.210 5.590 8.195 1.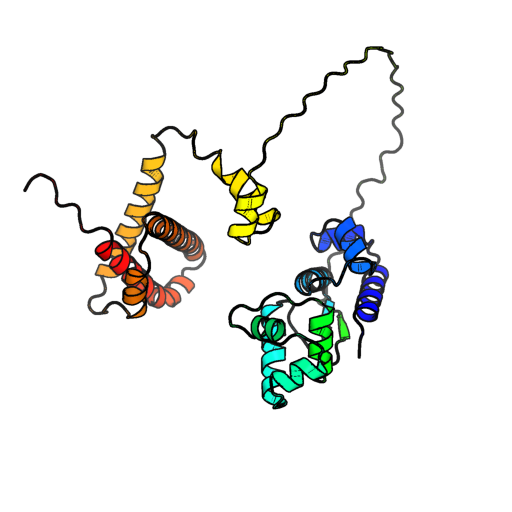00 95.81 84 ALA A CA 1
ATOM 657 C C . ALA A 1 84 ? -18.724 4.240 8.729 1.00 95.81 84 ALA A C 1
ATOM 659 O O . ALA A 1 84 ? -19.928 4.074 8.889 1.00 95.81 84 ALA A O 1
ATOM 660 N N . SER A 1 85 ? -17.834 3.294 9.046 1.00 93.94 85 SER A N 1
ATOM 661 C CA . SER A 1 85 ? -18.205 1.983 9.598 1.00 93.94 85 SER A CA 1
ATOM 662 C C . SER A 1 85 ? -18.511 1.994 11.100 1.00 93.94 85 SER A C 1
ATOM 664 O O . SER A 1 85 ? -18.819 0.948 11.664 1.00 93.94 85 SER A O 1
ATOM 666 N N . ALA A 1 86 ? -18.415 3.157 11.758 1.00 92.25 86 ALA A N 1
ATOM 667 C CA . ALA A 1 86 ? -18.609 3.334 13.199 1.00 92.25 86 ALA A CA 1
ATOM 668 C C . ALA A 1 86 ? -17.725 2.429 14.088 1.00 92.25 86 ALA A C 1
ATOM 670 O O . ALA A 1 86 ? -18.014 2.253 15.272 1.00 92.25 86 ALA A O 1
ATOM 671 N N . LEU A 1 87 ? -16.618 1.895 13.554 1.00 93.75 87 LEU A N 1
ATOM 672 C CA . LEU A 1 87 ? -15.685 1.071 14.319 1.00 93.75 87 LEU A CA 1
ATOM 673 C C . LEU A 1 87 ? -14.850 1.927 15.272 1.00 93.75 87 LEU A C 1
ATOM 675 O O . LEU A 1 87 ? -14.186 2.903 14.875 1.00 93.75 87 LEU A O 1
ATOM 679 N N . THR A 1 88 ? -14.822 1.525 16.541 1.00 95.00 88 THR A N 1
ATOM 680 C CA . THR A 1 88 ? -13.916 2.135 17.513 1.00 95.00 88 THR A CA 1
ATOM 681 C C . THR A 1 88 ? -12.462 1.790 17.168 1.00 95.00 88 THR A C 1
ATOM 683 O O . THR A 1 88 ? -12.187 0.772 16.524 1.00 95.00 88 THR A O 1
ATOM 686 N N . PRO A 1 89 ? -11.487 2.626 17.565 1.00 94.12 89 PRO A N 1
ATOM 687 C CA . PRO A 1 89 ? -10.076 2.293 17.396 1.00 94.12 89 PRO A CA 1
ATOM 688 C C . PRO A 1 89 ? -9.699 0.939 18.013 1.00 94.12 89 PRO A C 1
ATOM 690 O O . PRO A 1 89 ? -8.862 0.238 17.456 1.00 94.12 89 PRO A O 1
ATOM 693 N N . GLU A 1 90 ? -10.311 0.566 19.137 1.00 95.56 90 GLU A N 1
ATOM 694 C CA . GLU A 1 90 ? -10.094 -0.706 19.831 1.00 95.56 90 GLU A CA 1
ATOM 695 C C . GLU A 1 90 ? -10.574 -1.894 18.994 1.00 95.56 90 GLU A C 1
ATOM 697 O O . GLU A 1 90 ? -9.798 -2.819 18.766 1.00 95.56 90 GLU A O 1
ATOM 702 N N . GLN A 1 91 ? -11.797 -1.825 18.458 1.00 97.12 91 GLN A N 1
ATOM 703 C CA . GLN A 1 91 ? -12.347 -2.861 17.577 1.00 97.12 91 GLN A CA 1
ATOM 704 C C . GLN A 1 91 ? -11.514 -3.022 16.302 1.00 97.12 91 GLN A C 1
ATOM 706 O O . GLN A 1 91 ? -11.296 -4.138 15.831 1.00 97.12 91 GLN A O 1
ATOM 711 N N . LEU A 1 92 ? -11.008 -1.916 15.747 1.00 97.00 92 LEU A N 1
ATOM 712 C CA . LEU A 1 92 ? -10.132 -1.964 14.578 1.00 97.00 92 LEU A CA 1
ATOM 713 C C . LEU A 1 92 ? -8.765 -2.585 14.906 1.00 97.00 92 LEU A C 1
ATOM 715 O O . LEU A 1 92 ? -8.232 -3.332 14.093 1.00 97.00 92 LEU A O 1
ATOM 719 N N . CYS A 1 93 ? -8.193 -2.304 16.082 1.00 96.69 93 CYS A N 1
ATOM 720 C CA . CYS A 1 93 ? -6.947 -2.948 16.517 1.00 96.69 93 CYS A CA 1
ATOM 721 C C . CYS A 1 93 ? -7.119 -4.464 16.641 1.00 96.69 93 CYS A C 1
ATOM 723 O O . CYS A 1 93 ? -6.260 -5.208 16.177 1.00 96.69 93 CYS A O 1
ATOM 725 N N . GLU A 1 94 ? -8.216 -4.900 17.262 1.00 96.56 94 GLU A N 1
ATOM 726 C CA . GLU A 1 94 ? -8.519 -6.314 17.486 1.00 96.56 94 GLU A CA 1
ATOM 727 C C . GLU A 1 94 ? -8.760 -7.053 16.166 1.00 96.56 94 GLU A C 1
ATOM 729 O O . GLU A 1 94 ? -8.109 -8.058 15.900 1.00 96.56 94 GLU A O 1
ATOM 734 N N . SER A 1 95 ? -9.611 -6.505 15.294 1.00 96.56 95 SER A N 1
ATOM 735 C CA . SER A 1 95 ? -9.916 -7.109 13.989 1.00 96.56 95 SER A CA 1
ATOM 736 C C . SER A 1 95 ? -8.731 -7.114 13.019 1.00 96.56 95 SER A C 1
ATOM 738 O O . SER A 1 95 ? -8.550 -8.086 12.292 1.00 96.56 95 SER A O 1
ATOM 740 N N . ALA A 1 96 ? -7.906 -6.061 13.004 1.00 96.75 96 ALA A N 1
ATOM 741 C CA . ALA A 1 96 ? -6.740 -5.978 12.122 1.00 96.75 96 ALA A CA 1
ATOM 742 C C . ALA A 1 96 ? -5.474 -6.628 12.712 1.00 96.75 96 ALA A C 1
ATOM 744 O O . ALA A 1 96 ? -4.463 -6.718 12.017 1.00 96.75 96 ALA A O 1
ATOM 745 N N . GLY A 1 97 ? -5.475 -7.013 13.993 1.00 96.19 97 GLY A N 1
ATOM 746 C CA . GLY A 1 97 ? -4.277 -7.502 14.686 1.00 96.19 97 GLY A CA 1
ATOM 747 C C . GLY A 1 97 ? -3.158 -6.455 14.805 1.00 96.19 97 GLY A C 1
ATOM 748 O O . GLY A 1 97 ? -1.983 -6.800 14.914 1.00 96.19 97 GLY A O 1
ATOM 749 N N . VAL A 1 98 ? -3.495 -5.161 14.764 1.00 96.19 98 VAL A N 1
ATOM 750 C CA . VAL A 1 98 ? -2.522 -4.057 14.785 1.00 96.19 98 VAL A CA 1
ATOM 751 C C . VAL A 1 98 ? -2.461 -3.436 16.177 1.00 96.19 98 VAL A C 1
ATOM 753 O O . VAL A 1 98 ? -3.482 -3.153 16.798 1.00 96.19 98 VAL A O 1
ATOM 756 N N . SER A 1 99 ? -1.250 -3.148 16.666 1.00 96.50 99 SER A N 1
ATOM 757 C CA . SER A 1 99 ? -1.094 -2.501 17.972 1.00 96.50 99 SER A CA 1
ATOM 758 C C . SER A 1 99 ? -1.763 -1.119 18.018 1.00 96.50 99 SER A C 1
ATOM 760 O O . SER A 1 99 ? -1.670 -0.322 17.077 1.00 96.50 99 SER A O 1
ATOM 762 N N . ARG A 1 100 ? -2.350 -0.772 19.168 1.00 95.38 100 ARG A N 1
ATOM 763 C CA . ARG A 1 100 ? -2.978 0.541 19.398 1.00 95.38 100 ARG A CA 1
ATOM 764 C C . ARG A 1 100 ? -2.019 1.712 19.172 1.00 95.38 100 ARG A C 1
ATOM 766 O O . ARG A 1 100 ? -2.423 2.764 18.676 1.00 95.38 100 ARG A O 1
ATOM 773 N N . ALA A 1 101 ? -0.742 1.533 19.514 1.00 95.56 101 ALA A N 1
ATOM 774 C CA . ALA A 1 101 ? 0.293 2.538 19.288 1.00 95.56 101 ALA A CA 1
ATOM 775 C C . ALA A 1 101 ? 0.544 2.766 17.789 1.00 95.56 101 ALA A C 1
ATOM 777 O O . ALA A 1 101 ? 0.623 3.917 17.355 1.00 95.56 101 ALA A O 1
ATOM 778 N N . SER A 1 102 ? 0.616 1.692 16.998 1.00 95.50 102 SER A N 1
ATOM 779 C CA . SER A 1 102 ? 0.747 1.769 15.540 1.00 95.50 102 SER A CA 1
ATOM 780 C C . SER A 1 102 ? -0.476 2.430 14.913 1.00 95.50 102 SER A C 1
ATOM 782 O O . SER A 1 102 ? -0.323 3.380 14.152 1.00 95.50 102 SER A O 1
ATOM 784 N N . LEU A 1 103 ? -1.684 2.013 15.306 1.00 95.94 103 LEU A N 1
ATOM 785 C CA . LEU A 1 103 ? -2.929 2.575 14.780 1.00 95.94 103 LEU A CA 1
ATOM 786 C C . LEU A 1 103 ? -3.027 4.088 15.030 1.00 95.94 103 LEU A C 1
ATOM 788 O O . LEU A 1 103 ? -3.352 4.858 14.126 1.00 95.94 103 LEU A O 1
ATOM 792 N N . LYS A 1 1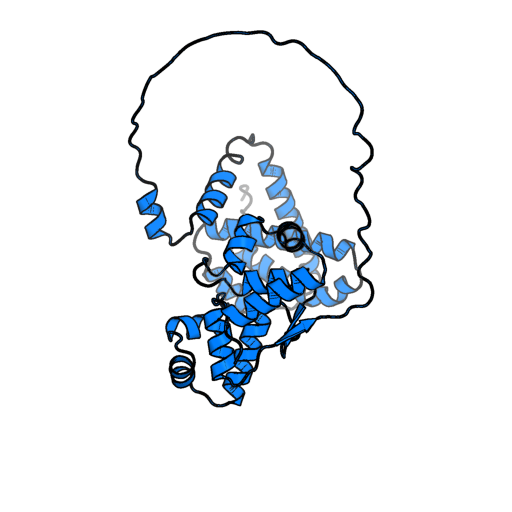04 ? -2.668 4.535 16.241 1.00 95.12 104 LYS A N 1
ATOM 793 C CA . LYS A 1 104 ? -2.622 5.963 16.587 1.00 95.12 104 LYS A CA 1
ATOM 794 C C . LYS A 1 104 ? -1.631 6.735 15.712 1.00 95.12 104 LYS A C 1
ATOM 796 O O . LYS A 1 104 ? -1.916 7.871 15.345 1.00 95.12 104 LYS A O 1
ATOM 801 N N . ARG A 1 105 ? -0.479 6.143 15.378 1.00 94.75 105 ARG A N 1
ATOM 802 C CA . ARG A 1 105 ? 0.509 6.761 14.475 1.00 94.75 105 ARG A CA 1
ATOM 803 C C . ARG A 1 105 ? -0.013 6.832 13.040 1.00 94.75 105 ARG A C 1
ATOM 805 O O . ARG A 1 105 ? 0.131 7.877 12.410 1.00 94.75 105 ARG A O 1
ATOM 812 N N . TYR A 1 106 ? -0.659 5.773 12.556 1.00 94.44 106 TYR A N 1
ATOM 813 C CA . TYR A 1 106 ? -1.213 5.683 11.202 1.00 94.44 106 TYR A CA 1
ATOM 814 C C . TYR A 1 106 ? -2.328 6.693 10.923 1.00 94.44 106 TYR A C 1
ATOM 816 O O . TYR A 1 106 ? -2.415 7.200 9.812 1.00 94.44 106 TYR A O 1
ATOM 824 N N . PHE A 1 107 ? -3.139 7.033 11.927 1.00 92.56 107 PHE A N 1
ATOM 825 C CA . PHE A 1 107 ? -4.216 8.023 11.797 1.00 92.56 107 PHE A CA 1
ATOM 826 C C . PHE A 1 107 ? -3.891 9.388 12.419 1.00 92.56 107 PHE A C 1
ATOM 828 O O . PHE A 1 107 ? -4.792 10.182 12.686 1.00 92.56 107 PHE A O 1
ATOM 835 N N . SER A 1 108 ? -2.612 9.673 12.671 1.00 91.75 108 SER A N 1
ATOM 836 C CA . SER A 1 108 ? -2.177 10.996 13.127 1.00 91.75 108 SER A CA 1
ATOM 837 C C . SER A 1 108 ? -2.078 11.998 11.968 1.00 91.75 108 SER A C 1
ATOM 839 O O . SER A 1 108 ? -2.117 11.622 10.798 1.00 91.75 108 SER A O 1
ATOM 841 N N . GLU A 1 109 ? -1.900 13.288 12.277 1.00 84.75 109 GLU A N 1
ATOM 842 C CA . GLU A 1 109 ? -1.700 14.340 11.261 1.00 84.75 109 GLU A CA 1
ATOM 843 C C . GLU A 1 109 ? -0.488 14.080 10.350 1.00 84.75 109 GLU A C 1
ATOM 845 O O . GLU A 1 109 ? -0.466 14.519 9.199 1.00 84.75 109 GLU A O 1
ATOM 850 N N . LYS A 1 110 ? 0.515 13.356 10.863 1.00 86.62 110 LYS A N 1
ATOM 851 C CA . LYS A 1 110 ? 1.717 12.931 10.139 1.00 86.62 110 LYS A CA 1
ATOM 852 C C . LYS A 1 110 ? 1.796 11.403 10.168 1.00 86.62 110 LYS A C 1
ATOM 854 O O . LYS A 1 110 ? 2.484 10.855 11.033 1.00 86.62 110 LYS A O 1
ATOM 859 N N . PRO A 1 111 ? 1.075 10.712 9.272 1.00 85.62 111 PRO A N 1
ATOM 860 C CA . PRO A 1 111 ? 1.008 9.262 9.301 1.00 85.62 111 PRO A CA 1
ATOM 861 C C . PRO A 1 111 ? 2.395 8.659 9.064 1.00 85.62 111 PRO A C 1
ATOM 863 O O . PRO A 1 111 ? 3.136 9.084 8.179 1.00 85.62 111 PRO A O 1
ATOM 866 N N . SER A 1 112 ? 2.755 7.672 9.881 1.00 89.88 112 SER A N 1
ATOM 867 C CA . SER A 1 112 ? 3.939 6.846 9.639 1.00 89.88 112 SER A CA 1
ATOM 868 C C . SER A 1 112 ? 3.621 5.762 8.613 1.00 89.88 112 SER A C 1
ATOM 870 O O . SER A 1 112 ? 2.554 5.159 8.711 1.00 89.88 112 SER A O 1
ATOM 872 N N . SER A 1 113 ? 4.575 5.430 7.744 1.00 92.19 113 SER A N 1
ATOM 873 C CA . SER A 1 113 ? 4.410 4.374 6.739 1.00 92.19 113 SER A CA 1
ATOM 874 C C . SER A 1 113 ? 4.158 2.997 7.359 1.00 92.19 113 S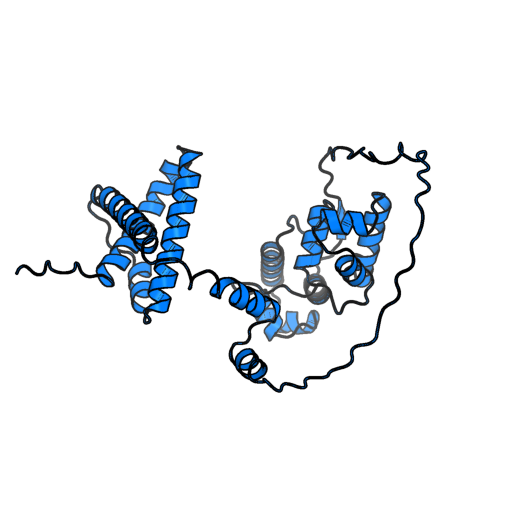ER A C 1
ATOM 876 O O . SER A 1 113 ? 5.051 2.462 8.041 1.00 92.19 113 SER A O 1
ATOM 878 N N . PRO A 1 114 ? 2.960 2.406 7.171 1.00 96.12 114 PRO A N 1
ATOM 879 C CA . PRO A 1 114 ? 2.689 1.054 7.636 1.00 96.12 114 PRO A CA 1
ATOM 880 C C . PRO A 1 114 ? 3.505 0.031 6.830 1.00 96.12 114 PRO A C 1
ATOM 882 O O . PRO A 1 114 ? 3.956 0.290 5.710 1.00 96.12 114 PRO A O 1
ATOM 885 N N . SER A 1 115 ? 3.713 -1.153 7.408 1.00 96.12 115 SER A N 1
ATOM 886 C CA . SER A 1 115 ? 4.093 -2.305 6.589 1.00 96.12 115 SER A CA 1
ATOM 887 C C . SER A 1 115 ? 2.934 -2.671 5.662 1.00 96.12 115 SER A C 1
ATOM 889 O O . SER A 1 115 ? 1.776 -2.340 5.940 1.00 96.12 115 SER A O 1
ATOM 891 N N . LEU A 1 116 ? 3.243 -3.351 4.562 1.00 95.31 116 LEU A N 1
ATOM 892 C CA . LEU A 1 116 ? 2.242 -3.828 3.620 1.00 95.31 116 LEU A CA 1
ATOM 893 C C . LEU A 1 116 ? 1.218 -4.732 4.310 1.00 95.31 116 LEU A C 1
ATOM 895 O O . LEU A 1 116 ? 0.024 -4.548 4.115 1.00 95.31 116 LEU A O 1
ATOM 899 N N . GLU A 1 117 ? 1.667 -5.658 5.155 1.00 95.50 117 GLU A N 1
ATOM 900 C CA . GLU A 1 117 ? 0.759 -6.539 5.893 1.00 95.50 117 GLU A CA 1
ATOM 901 C C . GLU A 1 117 ? -0.187 -5.755 6.802 1.00 95.50 117 GLU A C 1
ATOM 903 O O . GLU A 1 117 ? -1.392 -5.949 6.718 1.00 95.50 117 GLU A O 1
ATOM 908 N N . ASN A 1 118 ? 0.316 -4.793 7.586 1.00 96.75 118 ASN A N 1
ATOM 909 C CA . ASN A 1 118 ? -0.550 -3.972 8.436 1.00 96.75 118 ASN A CA 1
ATOM 910 C C . ASN A 1 118 ? -1.571 -3.185 7.606 1.00 96.75 118 ASN A C 1
ATOM 912 O O . ASN A 1 118 ? -2.716 -3.037 8.021 1.00 96.75 118 ASN A O 1
ATOM 916 N N . PHE A 1 119 ? -1.172 -2.672 6.440 1.00 97.19 119 PHE A N 1
ATOM 917 C CA . PHE A 1 119 ? -2.088 -1.987 5.532 1.00 97.19 119 PHE A CA 1
ATOM 918 C C . PHE A 1 119 ? -3.178 -2.925 4.999 1.00 97.19 119 PHE A C 1
ATOM 920 O O . PHE A 1 119 ? -4.355 -2.566 5.038 1.00 97.19 119 PHE A O 1
ATOM 927 N N . LEU A 1 120 ? -2.813 -4.127 4.549 1.00 96.81 120 LEU A N 1
ATOM 928 C CA . LEU A 1 120 ? -3.769 -5.117 4.050 1.00 96.81 120 LEU A CA 1
ATOM 929 C C . LEU A 1 120 ? -4.701 -5.614 5.161 1.00 96.81 120 LEU A C 1
ATOM 931 O O . LEU A 1 120 ? -5.901 -5.711 4.926 1.00 96.81 120 LEU A O 1
ATOM 935 N N . SER A 1 121 ? -4.198 -5.827 6.379 1.00 96.94 121 SER A N 1
ATOM 936 C CA . SER A 1 121 ? -5.023 -6.184 7.540 1.00 96.94 121 SER A CA 1
ATOM 937 C C . SER A 1 121 ? -6.012 -5.079 7.910 1.00 96.94 121 SER A C 1
ATOM 939 O O . SER A 1 121 ? -7.157 -5.364 8.250 1.00 96.94 121 SER A O 1
ATOM 941 N N . LEU A 1 122 ? -5.614 -3.806 7.799 1.00 97.44 122 LEU A N 1
ATOM 942 C CA . LEU A 1 122 ? -6.532 -2.678 7.991 1.00 97.44 122 LEU A CA 1
ATOM 943 C C . LEU A 1 122 ? -7.596 -2.613 6.893 1.00 97.44 122 LEU A C 1
ATOM 945 O O . LEU A 1 122 ? -8.760 -2.367 7.199 1.00 97.44 122 LEU A O 1
ATOM 949 N N . CYS A 1 123 ? -7.219 -2.839 5.632 1.00 97.38 123 CYS A N 1
ATOM 950 C CA . CYS A 1 123 ? -8.173 -2.910 4.524 1.00 97.38 123 CYS A CA 1
ATOM 951 C C . CYS A 1 123 ? -9.180 -4.041 4.757 1.00 97.38 123 CYS A C 1
ATOM 953 O O . CYS A 1 123 ? -10.384 -3.805 4.708 1.00 97.38 123 CYS A O 1
ATOM 955 N N . ALA A 1 124 ? -8.689 -5.227 5.116 1.00 96.94 124 ALA A N 1
ATOM 956 C CA . ALA A 1 124 ? -9.492 -6.394 5.445 1.00 96.94 124 ALA A CA 1
ATOM 957 C C . ALA A 1 124 ? -10.485 -6.124 6.587 1.00 96.94 124 ALA A C 1
ATOM 959 O O . ALA A 1 124 ? -11.685 -6.337 6.422 1.00 96.94 124 ALA A O 1
ATOM 960 N N . ALA A 1 125 ? -10.009 -5.585 7.712 1.00 96.94 125 ALA A N 1
ATOM 961 C CA . ALA A 1 125 ? -10.849 -5.236 8.858 1.00 96.94 125 ALA A CA 1
ATOM 962 C C . ALA A 1 125 ? -11.922 -4.181 8.528 1.00 96.94 125 ALA A C 1
ATOM 964 O O . ALA A 1 125 ? -12.977 -4.142 9.157 1.00 96.94 125 ALA A O 1
ATOM 965 N N . LEU A 1 126 ? -11.667 -3.333 7.529 1.00 97.00 126 LEU A N 1
ATOM 966 C CA . LEU A 1 126 ? -12.602 -2.322 7.034 1.00 97.00 126 LEU A CA 1
ATOM 967 C C . LEU A 1 126 ? -13.467 -2.810 5.859 1.00 97.00 126 LEU A C 1
ATOM 969 O O . LEU A 1 126 ? -14.200 -2.004 5.285 1.00 97.00 126 LEU A O 1
ATOM 973 N N . GLY A 1 127 ? -13.392 -4.094 5.491 1.00 96.00 127 GLY A N 1
ATOM 974 C CA . GLY A 1 127 ? -14.153 -4.665 4.376 1.00 96.00 127 GLY A CA 1
ATOM 975 C C . GLY A 1 127 ? -13.747 -4.108 3.009 1.00 96.00 127 GLY A C 1
ATOM 976 O O . GLY A 1 127 ? -14.567 -4.043 2.099 1.00 96.00 127 GLY A O 1
ATOM 977 N N . VAL A 1 128 ? -12.503 -3.649 2.869 1.00 96.69 128 VAL A N 1
ATOM 978 C CA . VAL A 1 128 ? -11.949 -3.148 1.610 1.00 96.69 128 VAL A CA 1
ATOM 979 C C . VAL A 1 128 ? -11.179 -4.270 0.932 1.00 96.69 128 VAL A C 1
ATOM 981 O O . VAL A 1 128 ? -10.115 -4.684 1.396 1.00 96.69 128 VAL A O 1
ATOM 984 N N . GLU A 1 129 ? -11.717 -4.751 -0.182 1.00 95.69 129 GLU A N 1
ATOM 985 C CA . GLU A 1 129 ? -11.034 -5.717 -1.034 1.00 95.69 129 GLU A CA 1
ATOM 986 C C . GLU A 1 129 ? -10.010 -4.999 -1.909 1.00 95.69 129 GLU A C 1
ATOM 988 O O . GLU A 1 129 ? -10.325 -4.003 -2.558 1.00 95.69 129 GLU A O 1
ATOM 993 N N . ILE A 1 130 ? -8.766 -5.484 -1.865 1.00 96.25 130 ILE A N 1
ATOM 994 C CA . ILE A 1 130 ? -7.643 -4.889 -2.586 1.00 96.25 130 ILE A CA 1
ATOM 995 C C . ILE A 1 130 ? -7.316 -5.723 -3.809 1.00 96.25 130 ILE A C 1
ATOM 997 O O . ILE A 1 130 ? -6.959 -6.901 -3.698 1.00 96.25 130 ILE A O 1
ATOM 1001 N N . GLU A 1 131 ? -7.365 -5.063 -4.959 1.00 95.69 131 GLU A N 1
ATOM 1002 C CA . GLU A 1 131 ? -7.022 -5.643 -6.250 1.00 95.69 131 GLU A CA 1
ATOM 1003 C C . GLU A 1 131 ? -5.973 -4.795 -6.959 1.00 95.69 131 GLU A C 1
ATOM 1005 O O . GLU A 1 131 ? -5.956 -3.568 -6.856 1.00 95.69 131 GLU A O 1
ATOM 1010 N N . LEU A 1 132 ? -5.090 -5.463 -7.691 1.00 95.56 132 LEU A N 1
ATOM 1011 C CA . LEU A 1 132 ? -4.106 -4.809 -8.536 1.00 95.56 132 LEU A CA 1
ATOM 1012 C C . LEU A 1 132 ? -4.749 -4.527 -9.895 1.00 95.56 132 LEU A C 1
ATOM 1014 O O . LEU A 1 132 ? -5.248 -5.447 -10.535 1.00 95.56 132 LEU A O 1
ATOM 1018 N N . VAL A 1 133 ? -4.757 -3.265 -10.314 1.00 95.38 133 VAL A N 1
ATOM 1019 C CA . VAL A 1 133 ? -5.392 -2.837 -11.566 1.00 95.38 133 VAL A CA 1
ATOM 1020 C C . VAL A 1 133 ? -4.394 -2.051 -12.402 1.00 95.38 133 VAL A C 1
ATOM 1022 O O . VAL A 1 133 ? -3.763 -1.116 -11.901 1.00 95.38 133 VAL A O 1
ATOM 1025 N N . SER A 1 134 ? -4.282 -2.399 -13.682 1.00 93.69 134 SER A N 1
ATOM 1026 C CA . SER A 1 134 ? -3.511 -1.623 -14.652 1.00 93.69 134 SER A CA 1
ATOM 1027 C C . SER A 1 134 ? -4.172 -0.276 -14.919 1.00 93.69 134 SER A C 1
ATOM 1029 O O . SER A 1 134 ? -5.369 -0.177 -15.184 1.00 93.69 134 SER A O 1
ATOM 1031 N N . VAL A 1 135 ? -3.382 0.789 -14.809 1.00 91.06 135 VAL A N 1
ATOM 1032 C CA . VAL A 1 135 ? -3.776 2.131 -15.224 1.00 91.06 135 VAL A CA 1
ATOM 1033 C C . VAL A 1 135 ? -3.387 2.250 -16.687 1.00 91.06 135 VAL A C 1
ATOM 1035 O O . VAL A 1 135 ? -2.292 2.711 -17.010 1.00 91.06 135 VAL A O 1
ATOM 1038 N N . ASP A 1 136 ? -4.275 1.791 -17.568 1.00 74.94 136 ASP A N 1
ATOM 1039 C CA . ASP A 1 136 ? -4.135 1.969 -19.011 1.00 74.94 136 ASP A CA 1
ATOM 1040 C C . ASP A 1 136 ? -4.245 3.463 -19.343 1.00 74.94 136 ASP A C 1
ATOM 1042 O O . ASP A 1 136 ? -5.298 3.990 -19.695 1.00 74.94 136 ASP A O 1
ATOM 1046 N N . SER A 1 137 ? -3.140 4.190 -19.203 1.00 48.81 137 SER A N 1
ATOM 1047 C CA . SER A 1 137 ? -2.920 5.382 -20.007 1.00 48.81 137 SER A CA 1
ATOM 1048 C C . SER A 1 137 ? -2.371 4.898 -21.334 1.00 48.81 137 SER A C 1
ATOM 1050 O O . SER A 1 137 ? -1.247 4.406 -21.408 1.00 48.81 137 SER A O 1
ATOM 1052 N N . ALA A 1 138 ? -3.200 4.993 -22.370 1.00 44.00 138 ALA A N 1
ATOM 1053 C CA . ALA A 1 138 ? -2.783 4.807 -23.745 1.00 44.00 138 ALA A CA 1
ATOM 1054 C C . ALA A 1 138 ? -1.422 5.492 -23.989 1.00 44.00 138 ALA A C 1
ATOM 1056 O O . ALA A 1 138 ? -1.236 6.657 -23.640 1.00 44.00 138 ALA A O 1
ATOM 1057 N N . VAL A 1 139 ? -0.515 4.750 -24.633 1.00 44.84 139 VAL A N 1
ATOM 1058 C CA . VAL A 1 139 ? 0.821 5.163 -25.096 1.00 44.84 139 VAL A CA 1
ATOM 1059 C C . VAL A 1 139 ? 1.910 5.183 -24.012 1.00 44.84 139 VAL A C 1
ATOM 1061 O O . VAL A 1 139 ? 2.279 6.223 -23.473 1.00 44.84 139 VAL A O 1
ATOM 1064 N N . VAL A 1 140 ? 2.533 4.023 -23.782 1.00 41.31 140 VAL A N 1
ATOM 1065 C CA . VAL A 1 140 ? 3.944 3.988 -23.370 1.00 41.31 140 VAL A CA 1
ATOM 1066 C C . VAL A 1 140 ? 4.769 3.954 -24.662 1.00 41.31 140 VAL A C 1
ATOM 1068 O O . VAL A 1 140 ? 4.548 3.054 -25.475 1.00 41.31 140 VAL A O 1
ATOM 1071 N N . PRO A 1 141 ? 5.673 4.916 -24.919 1.00 42.44 141 PRO A N 1
ATOM 1072 C CA . PRO A 1 141 ? 6.571 4.825 -26.060 1.00 42.44 141 PRO A CA 1
ATOM 1073 C C . PRO A 1 141 ? 7.452 3.588 -25.883 1.00 42.44 141 PRO A C 1
ATOM 1075 O O . PRO A 1 141 ? 8.099 3.420 -24.848 1.00 42.44 141 PRO A O 1
ATOM 1078 N N . HIS A 1 142 ? 7.449 2.714 -26.889 1.00 40.53 142 HIS A N 1
ATOM 1079 C CA . HIS A 1 142 ? 8.405 1.622 -27.001 1.00 40.53 142 HIS A CA 1
ATOM 1080 C C . HIS A 1 142 ? 9.813 2.207 -26.852 1.00 40.53 142 HIS A C 1
ATOM 1082 O O . HIS A 1 142 ? 10.293 2.917 -27.734 1.00 40.53 142 HIS A O 1
ATOM 1088 N N . VAL A 1 143 ? 10.492 1.899 -25.748 1.00 47.75 143 VAL A N 1
ATOM 1089 C CA . VAL A 1 143 ? 11.951 2.004 -25.688 1.00 47.75 143 VAL A CA 1
ATOM 1090 C C . VAL A 1 143 ? 12.486 0.812 -26.479 1.00 47.75 143 VAL A C 1
ATOM 1092 O O . VAL A 1 143 ? 12.898 -0.202 -25.931 1.00 47.75 143 VAL A O 1
ATOM 1095 N N . THR A 1 144 ? 12.372 0.889 -27.803 1.00 52.22 144 THR A N 1
ATOM 1096 C CA . THR A 1 144 ? 13.201 0.109 -28.718 1.00 52.22 144 THR A CA 1
ATOM 1097 C C . THR A 1 144 ? 14.550 0.798 -28.764 1.00 52.22 144 THR A C 1
ATOM 1099 O O . THR A 1 144 ? 14.692 1.860 -29.367 1.00 52.22 144 THR A O 1
ATOM 1102 N N . GLY A 1 145 ? 15.524 0.218 -28.082 1.00 38.56 145 GLY A N 1
ATOM 1103 C CA . GLY A 1 145 ? 16.887 0.714 -28.082 1.00 38.56 145 GLY A CA 1
ATOM 1104 C C . GLY A 1 145 ? 17.785 -0.257 -27.349 1.00 38.56 145 GLY A C 1
ATOM 1105 O O . GLY A 1 145 ? 18.146 -0.005 -26.207 1.00 38.56 145 GLY A O 1
ATOM 1106 N N . ASP A 1 146 ? 18.121 -1.356 -28.017 1.00 44.31 146 ASP A N 1
ATOM 1107 C CA . ASP A 1 146 ? 19.299 -2.154 -27.701 1.00 44.31 146 ASP A CA 1
ATOM 1108 C C . ASP A 1 146 ? 20.406 -1.703 -28.675 1.00 44.31 146 ASP A C 1
ATOM 1110 O O . ASP A 1 146 ? 20.394 -2.112 -29.836 1.00 44.31 146 ASP A O 1
ATOM 1114 N N . PRO A 1 147 ? 21.299 -0.764 -28.301 1.00 49.56 147 PRO A N 1
ATOM 1115 C CA . PRO A 1 147 ? 22.339 -0.284 -29.206 1.00 49.56 147 PRO A CA 1
ATOM 1116 C C . PRO A 1 147 ? 23.594 -1.170 -29.218 1.00 49.56 147 PRO A C 1
ATOM 1118 O O . PRO A 1 147 ? 24.614 -0.734 -29.741 1.00 49.56 147 PRO A O 1
ATOM 1121 N N . ASN A 1 148 ? 23.576 -2.375 -28.634 1.00 48.56 148 ASN A N 1
ATOM 1122 C CA . ASN A 1 148 ? 24.818 -3.104 -28.351 1.00 48.56 148 ASN A CA 1
ATOM 1123 C C . ASN A 1 148 ? 24.982 -4.462 -29.054 1.00 48.56 148 ASN A C 1
ATOM 1125 O O . ASN A 1 148 ? 25.760 -5.294 -28.593 1.00 48.56 148 ASN A O 1
ATOM 1129 N N . GLN A 1 149 ? 24.307 -4.678 -30.189 1.00 48.84 149 GLN A N 1
ATOM 1130 C CA . GLN A 1 149 ? 24.419 -5.923 -30.964 1.00 48.84 149 GLN A CA 1
ATOM 1131 C C . GLN A 1 149 ? 25.182 -5.794 -32.299 1.00 48.84 149 GLN A C 1
ATOM 1133 O O . GLN A 1 149 ? 25.018 -6.628 -33.180 1.00 48.84 149 GLN A O 1
ATOM 1138 N N . GLU A 1 150 ? 26.064 -4.798 -32.440 1.00 49.78 150 GLU A N 1
ATOM 1139 C CA . GLU A 1 150 ? 27.002 -4.694 -33.575 1.00 49.78 150 GLU A CA 1
ATOM 1140 C C . GLU A 1 150 ? 28.408 -4.272 -33.114 1.00 49.78 150 GLU A C 1
ATOM 1142 O O . GLU A 1 150 ? 28.928 -3.228 -33.504 1.00 49.78 150 GLU A O 1
ATOM 1147 N N . ARG A 1 151 ? 29.053 -5.062 -32.244 1.00 50.28 151 ARG A N 1
ATOM 1148 C CA . ARG A 1 151 ? 30.520 -4.992 -32.082 1.00 50.28 151 ARG A CA 1
ATOM 1149 C C . ARG A 1 151 ? 31.122 -6.267 -31.493 1.00 50.28 151 ARG A C 1
ATOM 1151 O O . ARG A 1 151 ? 31.836 -6.232 -30.497 1.00 50.28 151 ARG A O 1
ATOM 1158 N N . ALA A 1 152 ? 30.835 -7.401 -32.119 1.00 51.78 152 ALA A N 1
ATOM 1159 C CA . ALA A 1 152 ? 31.636 -8.607 -31.966 1.00 51.78 152 ALA A CA 1
ATOM 1160 C C . ALA A 1 152 ? 32.377 -8.817 -33.287 1.00 51.78 152 ALA A C 1
ATOM 1162 O O . ALA A 1 152 ? 31.768 -9.294 -34.230 1.00 51.78 152 ALA A O 1
ATOM 1163 N N . GLU A 1 153 ? 33.619 -8.327 -33.349 1.00 54.97 153 GLU A N 1
ATOM 1164 C CA . GLU A 1 153 ? 34.715 -8.706 -34.263 1.00 54.97 153 GLU A CA 1
ATOM 1165 C C . GLU A 1 153 ? 35.777 -7.594 -34.213 1.00 54.97 153 GLU A C 1
ATOM 1167 O O . GLU A 1 153 ? 35.878 -6.734 -35.084 1.00 54.97 153 GLU A O 1
ATOM 1172 N N . GLN A 1 154 ? 36.558 -7.564 -33.132 1.00 45.22 154 GLN A N 1
ATOM 1173 C CA . GLN A 1 154 ? 37.904 -7.004 -33.201 1.00 45.22 154 GLN A CA 1
ATOM 1174 C C . GLN A 1 154 ? 38.782 -7.738 -32.191 1.00 45.22 154 GLN A C 1
ATOM 1176 O O . GLN A 1 154 ? 38.848 -7.391 -31.014 1.00 45.22 154 GLN A O 1
ATOM 1181 N N . GLU A 1 155 ? 39.390 -8.814 -32.681 1.00 52.59 155 GLU A N 1
ATOM 1182 C CA . GLU A 1 155 ? 40.539 -9.467 -32.070 1.00 52.59 155 GLU A CA 1
ATOM 1183 C C . GLU A 1 155 ? 41.644 -8.421 -31.880 1.00 52.59 155 GLU A C 1
ATOM 1185 O O . GLU A 1 155 ? 42.094 -7.795 -32.841 1.00 52.59 155 GLU A O 1
ATOM 1190 N N . VAL A 1 156 ? 42.066 -8.209 -30.634 1.00 52.38 156 VAL A N 1
ATOM 1191 C CA . VAL A 1 156 ? 43.370 -7.618 -30.332 1.00 52.38 156 VAL A CA 1
ATOM 1192 C C . VAL A 1 156 ? 44.012 -8.500 -29.272 1.00 52.38 156 VAL A C 1
ATOM 1194 O O . VAL A 1 156 ? 43.694 -8.435 -28.086 1.00 52.38 156 VAL A O 1
ATOM 1197 N N . GLU A 1 157 ? 44.879 -9.367 -29.769 1.00 53.81 157 GLU A N 1
ATOM 1198 C CA . GLU A 1 157 ? 45.940 -10.055 -29.050 1.00 53.81 157 GLU A CA 1
ATOM 1199 C C . GLU A 1 157 ? 46.877 -8.993 -28.445 1.00 53.81 157 GLU A C 1
ATOM 1201 O O . GLU A 1 157 ? 47.433 -8.171 -29.175 1.00 53.81 157 GLU A O 1
ATOM 1206 N N . VAL A 1 158 ? 47.008 -8.953 -27.114 1.00 58.50 158 VAL A N 1
ATOM 1207 C CA . VAL A 1 158 ? 48.063 -8.183 -26.435 1.00 58.50 158 VAL A CA 1
ATOM 1208 C C . VAL A 1 158 ? 48.632 -9.014 -25.293 1.00 58.50 158 VAL A C 1
ATOM 1210 O O . VAL A 1 158 ? 47.906 -9.439 -24.396 1.00 58.50 158 VAL A O 1
ATOM 1213 N N . ASP A 1 159 ? 49.944 -9.202 -25.397 1.00 48.06 159 ASP A N 1
ATOM 1214 C CA . ASP A 1 159 ? 50.881 -9.876 -24.508 1.00 48.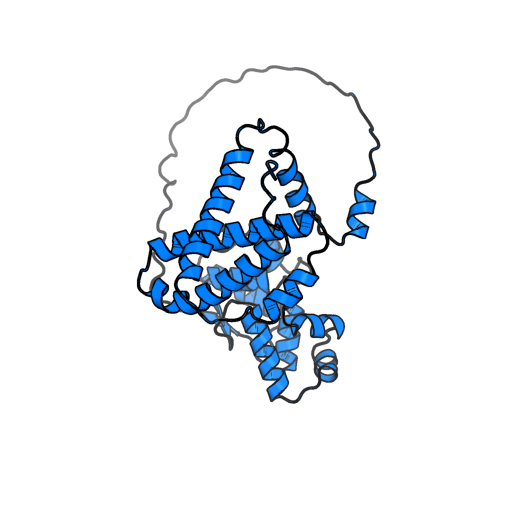06 159 ASP A CA 1
ATOM 1215 C C . ASP A 1 159 ? 50.722 -9.589 -23.005 1.00 48.06 159 ASP A C 1
ATOM 1217 O O . ASP A 1 159 ? 50.516 -8.453 -22.565 1.00 48.06 159 ASP A O 1
ATOM 1221 N N . GLU A 1 160 ? 50.941 -10.650 -22.222 1.00 54.44 160 GLU A N 1
ATOM 1222 C CA . GLU A 1 160 ? 51.312 -10.605 -20.806 1.00 54.44 160 GLU A CA 1
ATOM 1223 C C . GLU A 1 160 ? 52.617 -9.820 -20.596 1.00 54.44 160 GLU A C 1
ATOM 1225 O O . GLU A 1 160 ? 53.527 -9.837 -21.431 1.00 54.44 160 GLU A O 1
ATOM 1230 N N . PRO A 1 161 ? 52.773 -9.199 -19.417 1.00 61.62 161 PRO A N 1
ATOM 1231 C CA . PRO A 1 161 ? 53.936 -9.621 -18.646 1.00 61.62 161 PRO A CA 1
ATOM 1232 C C . PRO A 1 161 ? 53.676 -9.809 -17.148 1.00 61.62 161 PRO A C 1
ATOM 1234 O O . PRO A 1 161 ? 53.039 -8.996 -16.473 1.00 61.62 161 PRO A O 1
ATOM 1237 N N . ASP A 1 162 ? 54.302 -10.874 -16.653 1.00 48.88 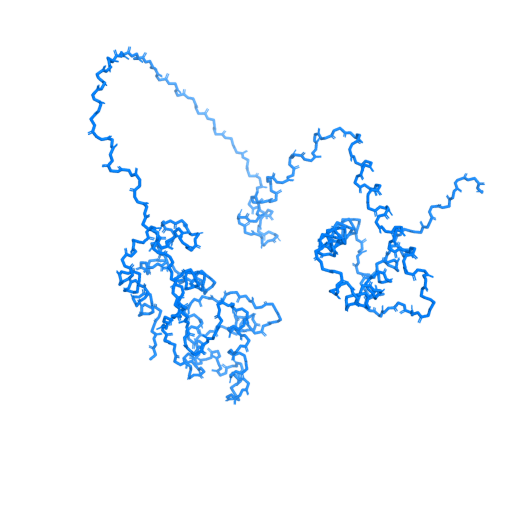162 ASP A N 1
ATOM 1238 C CA . ASP A 1 162 ? 54.608 -11.173 -15.262 1.00 48.88 162 ASP A CA 1
ATOM 1239 C C . ASP A 1 162 ? 55.278 -10.006 -14.522 1.00 48.88 162 ASP A C 1
ATOM 1241 O O . ASP A 1 162 ? 56.290 -9.456 -14.966 1.00 48.88 162 ASP A O 1
ATOM 1245 N N . ALA A 1 163 ? 54.782 -9.713 -13.317 1.00 48.62 163 ALA A N 1
ATOM 1246 C CA . ALA A 1 163 ? 55.566 -9.096 -12.248 1.00 48.62 163 ALA A CA 1
ATOM 1247 C C . ALA A 1 163 ? 54.939 -9.387 -10.875 1.00 48.62 163 ALA A C 1
ATOM 1249 O O . ALA A 1 163 ? 54.196 -8.596 -10.301 1.00 48.62 163 ALA A O 1
ATOM 1250 N N . ASP A 1 164 ? 55.248 -10.577 -10.373 1.00 53.28 164 ASP A N 1
ATOM 1251 C CA . ASP A 1 164 ? 55.834 -10.820 -9.053 1.00 53.28 164 ASP A CA 1
ATOM 1252 C C . ASP A 1 164 ? 56.049 -9.567 -8.165 1.00 53.28 164 ASP A C 1
ATOM 1254 O O . ASP A 1 164 ? 56.897 -8.732 -8.497 1.00 53.28 164 ASP A O 1
ATOM 1258 N N . ARG A 1 165 ? 55.331 -9.453 -7.025 1.00 45.91 165 ARG A N 1
ATOM 1259 C CA . ARG A 1 165 ? 55.906 -9.028 -5.722 1.00 45.91 165 ARG A CA 1
ATOM 1260 C C . ARG A 1 165 ? 54.924 -8.892 -4.542 1.00 45.91 165 ARG A C 1
ATOM 1262 O O . ARG A 1 165 ? 54.155 -7.942 -4.441 1.00 45.91 165 ARG A O 1
ATOM 1269 N N . SER A 1 166 ? 55.185 -9.772 -3.574 1.00 42.69 166 SER A N 1
ATOM 1270 C CA . SER A 1 166 ? 55.423 -9.536 -2.136 1.00 42.69 166 SER A CA 1
ATOM 1271 C C . SER A 1 166 ? 54.294 -9.196 -1.155 1.00 42.69 166 SER A C 1
ATOM 1273 O O . SER A 1 166 ? 53.611 -8.177 -1.235 1.00 42.69 166 SER A O 1
ATOM 1275 N N . ASP A 1 167 ? 54.289 -10.054 -0.132 1.00 46.69 167 ASP A N 1
ATOM 1276 C CA . ASP A 1 167 ? 53.697 -9.973 1.197 1.00 46.69 167 ASP A CA 1
ATOM 1277 C C . ASP A 1 167 ? 54.019 -8.682 1.967 1.00 46.69 167 ASP A C 1
ATOM 1279 O O . ASP A 1 167 ? 55.101 -8.102 1.853 1.00 46.69 167 ASP A O 1
ATOM 1283 N N . GLY A 1 168 ? 53.082 -8.288 2.833 1.00 39.50 168 GLY A N 1
ATOM 1284 C CA . GLY A 1 168 ? 53.219 -7.151 3.740 1.00 39.50 168 GLY A CA 1
ATOM 1285 C C . GLY A 1 168 ? 52.108 -7.107 4.787 1.00 39.50 168 GLY A C 1
ATOM 1286 O O . GLY A 1 168 ? 51.203 -6.282 4.723 1.00 39.50 168 GLY A O 1
ATOM 1287 N N . GLU A 1 169 ? 52.189 -8.024 5.745 1.00 42.72 169 GLU A N 1
ATOM 1288 C CA . GLU A 1 169 ? 51.441 -8.063 7.001 1.00 42.72 169 GLU A CA 1
ATOM 1289 C C . GLU A 1 169 ? 51.913 -6.943 7.953 1.00 42.72 169 GLU A C 1
ATOM 1291 O O . GLU A 1 169 ? 53.084 -6.935 8.310 1.00 42.72 169 GLU A O 1
ATOM 1296 N N . VAL A 1 170 ? 51.031 -6.039 8.417 1.00 40.00 170 VAL A N 1
ATOM 1297 C CA . VAL A 1 170 ? 51.150 -5.370 9.736 1.00 40.00 170 VAL A CA 1
ATOM 1298 C C . VAL A 1 170 ? 49.756 -4.972 10.240 1.00 40.00 170 VAL A C 1
ATOM 1300 O O . VAL A 1 170 ? 49.021 -4.236 9.583 1.00 40.00 170 VAL A O 1
ATOM 1303 N N . GLY A 1 171 ? 49.400 -5.456 11.432 1.00 38.84 171 GLY A N 1
ATOM 1304 C CA . GLY A 1 171 ? 48.172 -5.109 12.142 1.00 38.84 171 GLY A CA 1
ATOM 1305 C C . GLY A 1 171 ? 48.167 -3.697 12.736 1.00 38.84 171 GLY A C 1
ATOM 1306 O O . GLY A 1 171 ? 49.204 -3.068 12.922 1.00 38.84 171 GLY A O 1
ATOM 1307 N N . SER A 1 172 ? 46.978 -3.206 13.086 1.00 39.47 172 SER A N 1
ATOM 1308 C CA . SER A 1 172 ? 46.785 -2.117 14.053 1.00 39.47 172 SER A CA 1
ATOM 1309 C C . SER A 1 172 ? 45.349 -2.130 14.562 1.00 39.47 172 SER A C 1
ATOM 1311 O O . SER A 1 172 ? 44.425 -1.577 13.970 1.00 39.47 172 SER A O 1
ATOM 1313 N N . GLU A 1 173 ? 45.196 -2.795 15.696 1.00 42.09 173 GLU A N 1
ATOM 1314 C CA . GLU A 1 173 ? 44.070 -2.719 16.608 1.00 42.09 173 GLU A CA 1
ATOM 1315 C C . GLU A 1 173 ? 44.046 -1.305 17.225 1.00 42.09 173 GLU A C 1
ATOM 1317 O O . GLU A 1 173 ? 44.964 -0.914 17.944 1.00 42.09 173 GLU A O 1
ATOM 1322 N N . ALA A 1 174 ? 43.028 -0.496 16.909 1.00 34.94 174 ALA A N 1
ATOM 1323 C CA . ALA A 1 174 ? 42.849 0.829 17.503 1.00 34.94 174 ALA A CA 1
ATOM 1324 C C . ALA A 1 174 ? 41.394 1.047 17.932 1.00 34.94 174 ALA A C 1
ATOM 1326 O O . ALA A 1 174 ? 40.493 1.412 17.178 1.00 34.94 174 ALA A O 1
ATOM 1327 N N . GLN A 1 175 ? 41.214 0.813 19.220 1.00 45.75 175 GLN A N 1
ATOM 1328 C CA . GLN A 1 175 ? 40.070 1.084 20.064 1.00 45.75 175 GLN A CA 1
ATOM 1329 C C . GLN A 1 175 ? 39.654 2.570 20.009 1.00 45.75 175 GLN A C 1
ATOM 1331 O O . GLN A 1 175 ? 40.309 3.426 20.595 1.00 45.75 175 GLN A O 1
ATOM 1336 N N . LYS A 1 176 ? 38.525 2.882 19.356 1.00 34.78 176 LYS A N 1
ATOM 1337 C CA . LYS A 1 176 ? 37.760 4.132 19.555 1.00 34.78 176 LYS A CA 1
ATOM 1338 C C . LYS A 1 176 ? 36.250 3.864 19.468 1.00 34.78 176 LYS A C 1
ATOM 1340 O O . LYS A 1 176 ? 35.622 3.999 18.424 1.00 34.78 176 LYS A O 1
ATOM 1345 N N . ARG A 1 177 ? 35.646 3.519 20.609 1.00 36.75 177 ARG A N 1
ATOM 1346 C CA . ARG A 1 177 ? 34.251 3.878 20.932 1.00 36.75 177 ARG A CA 1
ATOM 1347 C C . ARG A 1 177 ? 34.331 5.189 21.732 1.00 36.75 177 ARG A C 1
ATOM 1349 O O . ARG A 1 177 ? 35.142 5.245 22.651 1.00 36.75 177 ARG A O 1
ATOM 1356 N N . PRO A 1 178 ? 33.592 6.246 21.343 1.00 45.53 178 PRO A N 1
ATOM 1357 C CA . PRO A 1 178 ? 32.195 6.353 21.758 1.00 45.53 178 PRO A CA 1
ATOM 1358 C C . PRO A 1 178 ? 31.315 6.985 20.660 1.00 45.53 178 PRO A C 1
ATOM 1360 O O . PRO A 1 178 ? 30.998 8.167 20.698 1.00 45.53 178 PRO A O 1
ATOM 1363 N N . ALA A 1 179 ? 30.899 6.198 19.665 1.00 44.50 179 ALA A N 1
ATOM 1364 C CA . ALA A 1 179 ? 29.870 6.628 18.703 1.00 44.50 179 ALA A CA 1
ATOM 1365 C C . ALA A 1 179 ? 28.512 5.947 18.950 1.00 44.50 179 ALA A C 1
ATOM 1367 O O . ALA A 1 179 ? 27.476 6.482 18.572 1.00 44.50 179 ALA A O 1
ATOM 1368 N N . ALA A 1 180 ? 28.496 4.787 19.614 1.00 48.69 180 ALA A N 1
ATOM 1369 C CA . ALA A 1 180 ? 27.276 4.007 19.821 1.00 48.69 180 ALA A CA 1
ATOM 1370 C C . ALA A 1 180 ? 26.348 4.598 20.902 1.00 48.69 180 ALA A C 1
ATOM 1372 O O . ALA A 1 180 ? 25.129 4.495 20.788 1.00 48.69 180 ALA A O 1
ATOM 1373 N N . GLU A 1 181 ? 26.899 5.272 21.915 1.00 42.81 181 GLU A N 1
ATOM 1374 C CA . GLU A 1 181 ? 26.108 5.773 23.048 1.00 42.81 181 GLU A CA 1
ATOM 1375 C C . GLU A 1 181 ? 25.335 7.059 22.699 1.00 42.81 181 GLU A C 1
ATOM 1377 O O . GLU A 1 181 ? 24.156 7.183 23.027 1.00 42.81 181 GLU A O 1
ATOM 1382 N N . VAL A 1 182 ? 25.932 7.947 21.892 1.00 44.97 182 VAL A N 1
ATOM 1383 C CA . VAL A 1 182 ? 25.282 9.173 21.384 1.00 44.97 182 VAL A CA 1
ATOM 1384 C C . VAL A 1 182 ? 24.130 8.853 20.417 1.00 44.97 182 VAL A C 1
ATOM 1386 O O . VAL A 1 182 ? 23.125 9.565 20.387 1.00 44.97 182 VAL A O 1
ATOM 1389 N N . ARG A 1 183 ? 24.231 7.750 19.660 1.00 47.94 183 ARG A N 1
ATOM 1390 C CA . ARG A 1 183 ? 23.195 7.303 18.708 1.00 47.94 183 ARG A CA 1
ATOM 1391 C C . ARG A 1 183 ? 21.922 6.834 19.415 1.00 47.94 183 ARG A C 1
ATOM 1393 O O . ARG A 1 183 ? 20.825 7.187 18.989 1.00 47.94 183 ARG A O 1
ATOM 1400 N N . SER A 1 184 ? 22.067 6.099 20.520 1.00 44.84 184 SER A N 1
ATOM 1401 C CA . SER A 1 184 ? 20.923 5.618 21.309 1.00 44.84 184 SER A CA 1
ATOM 1402 C C . SER A 1 184 ? 20.158 6.754 21.997 1.00 44.84 184 SER A C 1
ATOM 1404 O O . SER A 1 184 ? 18.935 6.701 22.098 1.00 44.84 184 SER A O 1
ATOM 1406 N N . PHE A 1 185 ? 20.864 7.818 22.393 1.00 37.88 185 PHE A N 1
ATOM 1407 C CA . PHE A 1 185 ? 20.275 8.962 23.086 1.00 37.88 185 PHE A CA 1
ATOM 1408 C C . PHE A 1 185 ? 19.441 9.866 22.162 1.00 37.88 185 PHE A C 1
ATOM 1410 O O . PHE A 1 185 ? 18.496 10.508 22.614 1.00 37.88 185 PHE A O 1
ATOM 1417 N N . LEU A 1 186 ? 19.768 9.917 20.866 1.00 41.59 186 LEU A N 1
ATOM 1418 C CA . LEU A 1 186 ? 19.120 10.816 19.903 1.00 41.59 186 LEU A CA 1
ATOM 1419 C C . LEU A 1 186 ? 18.060 10.142 19.014 1.00 41.59 186 LEU A C 1
ATOM 1421 O O . LEU A 1 186 ? 17.342 10.846 18.308 1.00 41.59 186 LEU A O 1
ATOM 1425 N N . GLY A 1 187 ? 17.929 8.811 19.050 1.00 42.84 187 GLY A N 1
ATOM 1426 C CA . GLY A 1 187 ? 16.885 8.086 18.313 1.00 42.84 187 GLY A CA 1
ATOM 1427 C C . GLY A 1 187 ? 16.945 8.267 16.791 1.00 42.84 187 GLY A C 1
ATOM 1428 O O . GLY A 1 187 ? 15.899 8.283 16.145 1.00 42.84 187 GLY A O 1
ATOM 1429 N N . ILE A 1 188 ? 18.148 8.435 16.234 1.00 44.72 188 ILE A N 1
ATOM 1430 C CA . ILE A 1 188 ? 18.381 8.688 14.804 1.00 44.72 188 ILE A CA 1
ATOM 1431 C C . ILE A 1 188 ? 18.905 7.416 14.125 1.00 44.72 188 ILE A C 1
ATOM 1433 O O . ILE A 1 188 ? 19.710 6.690 14.713 1.00 44.72 188 ILE A O 1
ATOM 1437 N N . SER A 1 189 ? 18.454 7.144 12.900 1.00 53.28 189 SER A N 1
ATOM 1438 C CA . SER A 1 189 ? 18.884 5.975 12.118 1.00 53.28 189 SER A CA 1
ATOM 1439 C C . SER A 1 189 ? 20.294 6.137 11.525 1.00 53.28 189 SER A C 1
ATOM 1441 O O . SER A 1 189 ? 20.827 7.243 11.426 1.00 53.28 189 SER A O 1
ATOM 1443 N N . GLU A 1 190 ? 20.922 5.023 11.136 1.00 52.00 190 GLU A N 1
ATOM 1444 C CA . GLU A 1 190 ? 22.301 4.988 10.617 1.00 52.00 190 GLU A CA 1
ATOM 1445 C C . GLU A 1 190 ? 22.461 5.772 9.296 1.00 52.00 190 GLU A C 1
ATOM 1447 O O . GLU A 1 190 ? 23.474 6.442 9.074 1.00 52.00 190 GLU A O 1
ATOM 1452 N N . ASP A 1 191 ? 21.398 5.810 8.491 1.00 48.31 191 ASP A N 1
ATOM 1453 C CA . ASP A 1 191 ? 21.327 6.585 7.249 1.00 48.31 191 ASP A CA 1
ATOM 1454 C C . ASP A 1 191 ? 21.227 8.103 7.510 1.00 48.31 191 ASP A C 1
ATOM 1456 O O . ASP A 1 191 ? 21.813 8.913 6.789 1.00 48.31 191 ASP A O 1
ATOM 1460 N N . GLU A 1 192 ? 20.547 8.513 8.585 1.00 42.69 192 GLU A N 1
ATOM 1461 C CA . GLU A 1 192 ? 20.419 9.923 8.983 1.00 42.69 192 GLU A CA 1
ATOM 1462 C C . GLU A 1 192 ? 21.698 10.463 9.642 1.00 42.69 192 GLU A C 1
ATOM 1464 O O . GLU A 1 192 ? 22.032 11.639 9.482 1.00 42.69 192 GLU A O 1
ATOM 1469 N N . PHE A 1 193 ? 22.450 9.614 10.350 1.00 48.16 193 PHE A N 1
ATOM 1470 C CA . PHE A 1 193 ? 23.742 9.992 10.931 1.00 48.16 193 PHE A CA 1
ATOM 1471 C C . PHE A 1 193 ? 24.812 10.199 9.850 1.00 48.16 193 PHE A C 1
ATOM 1473 O O . PHE A 1 193 ? 25.583 11.158 9.912 1.00 48.16 193 PHE A O 1
ATOM 1480 N N . SER A 1 194 ? 24.809 9.352 8.819 1.00 50.84 194 SER A N 1
ATOM 1481 C CA . SER A 1 194 ? 25.725 9.451 7.678 1.00 50.84 194 SER A CA 1
ATOM 1482 C C . SER A 1 194 ? 25.506 10.743 6.880 1.00 50.84 194 SER A C 1
ATOM 1484 O O . SER A 1 194 ? 26.472 11.386 6.480 1.00 50.84 194 SER A O 1
ATOM 1486 N N . PHE A 1 195 ? 24.251 11.194 6.752 1.00 42.56 195 PHE A N 1
ATOM 1487 C CA . PHE A 1 195 ? 23.890 12.452 6.082 1.00 42.56 195 PHE A CA 1
ATOM 1488 C C . PHE A 1 195 ? 24.290 13.714 6.875 1.00 42.56 195 PHE A C 1
ATOM 1490 O O . PHE A 1 195 ? 24.547 14.769 6.298 1.00 42.56 195 PHE A O 1
ATOM 1497 N N . LEU A 1 196 ? 24.361 13.624 8.208 1.00 37.59 196 LEU A N 1
ATOM 1498 C CA . LEU A 1 196 ? 24.828 14.716 9.074 1.00 37.59 196 LEU A CA 1
ATOM 1499 C C . LEU A 1 196 ? 26.360 14.775 9.177 1.00 37.59 196 LEU A C 1
ATOM 1501 O O . LEU A 1 196 ? 26.920 15.860 9.365 1.00 37.59 196 LEU A O 1
ATOM 1505 N N . SER A 1 197 ? 27.030 13.629 9.034 1.00 41.56 197 SER A N 1
ATOM 1506 C CA . SER A 1 197 ? 28.488 13.520 9.113 1.00 41.56 197 SER A CA 1
ATOM 1507 C C . SER A 1 197 ? 29.184 13.981 7.831 1.00 41.56 197 SER A C 1
ATOM 1509 O O . SER A 1 197 ? 30.232 14.611 7.920 1.00 41.56 197 SER A O 1
ATOM 1511 N N . THR A 1 198 ? 28.605 13.742 6.650 1.00 40.31 198 THR A N 1
ATOM 1512 C CA . THR A 1 198 ? 29.206 14.163 5.367 1.00 40.31 198 THR A CA 1
ATOM 1513 C C . THR A 1 198 ? 28.936 15.627 5.012 1.00 40.31 198 THR A C 1
ATOM 1515 O O . THR A 1 198 ? 29.653 16.199 4.202 1.00 40.31 198 THR A O 1
ATOM 1518 N N . GLY A 1 199 ? 27.952 16.274 5.647 1.00 37.72 199 GLY A N 1
ATOM 1519 C CA . GLY A 1 199 ? 27.619 17.685 5.406 1.00 37.72 199 GLY A CA 1
ATOM 1520 C C . GLY A 1 199 ? 28.350 18.708 6.286 1.00 37.72 199 GLY A C 1
ATOM 1521 O O . GLY A 1 199 ? 28.076 19.901 6.161 1.00 37.72 199 GLY A O 1
ATOM 1522 N N . SER A 1 200 ? 29.223 18.273 7.203 1.00 40.09 200 SER A N 1
ATOM 1523 C CA . SER A 1 200 ? 29.802 19.153 8.235 1.00 40.09 200 SER A CA 1
ATOM 1524 C C . SER A 1 200 ? 31.296 19.458 8.074 1.00 40.09 200 SER A C 1
ATOM 1526 O O . SER A 1 200 ? 31.775 20.378 8.734 1.00 40.09 200 SER A O 1
ATOM 1528 N N . GLU A 1 201 ? 32.028 18.770 7.192 1.00 37.62 201 GLU A N 1
ATOM 1529 C CA . GLU A 1 201 ? 33.470 19.027 7.011 1.00 37.62 201 GLU A CA 1
ATOM 1530 C C . GLU A 1 201 ? 33.795 20.021 5.880 1.00 37.62 201 GLU A C 1
ATOM 1532 O O . GLU A 1 201 ? 34.803 20.716 5.963 1.00 37.62 201 GLU A O 1
ATOM 1537 N N . GLU A 1 202 ? 32.909 20.234 4.899 1.00 36.88 202 GLU A N 1
ATOM 1538 C CA . GLU A 1 202 ? 33.161 21.202 3.809 1.00 36.88 202 GLU A CA 1
ATOM 1539 C C . GLU A 1 202 ? 32.883 22.676 4.171 1.00 36.88 202 GLU A C 1
ATOM 1541 O O . GLU A 1 202 ? 33.244 23.583 3.423 1.00 36.88 202 GLU A O 1
ATOM 1546 N N . ILE A 1 203 ? 32.280 22.962 5.331 1.00 38.84 203 ILE A N 1
ATOM 1547 C CA . ILE A 1 203 ? 31.916 24.340 5.727 1.00 38.84 203 ILE A CA 1
ATOM 1548 C C . ILE A 1 203 ? 32.967 24.978 6.660 1.00 38.84 203 ILE A C 1
ATOM 1550 O O . ILE A 1 203 ? 32.917 26.180 6.921 1.00 38.84 203 ILE A O 1
ATOM 1554 N N . LEU A 1 204 ? 33.974 24.225 7.116 1.00 35.38 204 LEU A N 1
ATOM 1555 C CA . LEU A 1 204 ? 35.017 24.731 8.024 1.00 35.38 204 LEU A CA 1
ATOM 1556 C C . LEU A 1 204 ? 36.333 25.135 7.334 1.00 35.38 204 LEU A C 1
ATOM 1558 O O . LEU A 1 204 ? 37.275 25.525 8.018 1.00 35.38 204 LEU A O 1
ATOM 1562 N N . SER A 1 205 ? 36.402 25.122 5.997 1.00 39.97 205 SER A N 1
ATOM 1563 C CA . SER A 1 205 ? 37.593 25.573 5.247 1.00 39.97 205 SER A CA 1
ATOM 1564 C C . SER A 1 205 ? 37.346 26.712 4.252 1.00 39.97 205 SER A C 1
ATOM 1566 O O . SER A 1 205 ? 38.263 27.105 3.534 1.00 39.97 205 SER A O 1
ATOM 1568 N N . ALA A 1 206 ? 36.147 27.302 4.220 1.00 35.88 206 ALA A N 1
ATOM 1569 C CA . ALA A 1 206 ? 35.906 28.474 3.383 1.00 35.88 206 ALA A CA 1
ATOM 1570 C C . ALA A 1 206 ? 36.500 29.746 4.035 1.00 35.88 206 ALA A C 1
ATOM 1572 O O . ALA A 1 206 ? 36.183 30.042 5.192 1.00 35.88 206 ALA A O 1
ATOM 1573 N N . PRO A 1 207 ? 37.331 30.532 3.323 1.00 36.97 207 PRO A N 1
ATOM 1574 C CA . PRO A 1 207 ? 37.889 31.771 3.856 1.00 36.97 207 PRO A CA 1
ATOM 1575 C C . PRO A 1 207 ? 36.777 32.790 4.184 1.00 36.97 207 PRO A C 1
ATOM 1577 O O . PRO A 1 207 ? 35.751 32.835 3.495 1.00 36.97 207 PRO A O 1
ATOM 1580 N N . PRO A 1 208 ? 36.973 33.668 5.190 1.00 40.09 208 PRO A N 1
ATOM 1581 C CA . PRO A 1 208 ? 35.941 34.566 5.735 1.00 40.09 208 PRO A CA 1
ATOM 1582 C C . PRO A 1 208 ? 35.358 35.597 4.746 1.00 40.09 208 PRO A C 1
ATOM 1584 O O . PRO A 1 208 ? 34.427 36.322 5.091 1.00 40.09 208 PRO A O 1
ATOM 1587 N N . ALA A 1 209 ? 35.830 35.642 3.499 1.00 39.19 209 ALA A N 1
ATOM 1588 C CA . ALA A 1 209 ? 35.346 36.558 2.469 1.00 39.19 209 ALA A CA 1
ATOM 1589 C C . ALA A 1 209 ? 33.965 36.189 1.875 1.00 39.19 209 ALA A C 1
ATOM 1591 O O . ALA A 1 209 ? 33.312 37.054 1.296 1.00 39.19 209 ALA A O 1
ATOM 1592 N N . GLN A 1 210 ? 33.468 34.949 2.025 1.00 41.12 210 GLN A N 1
ATOM 1593 C CA . GLN A 1 210 ? 32.188 34.531 1.409 1.00 41.12 210 GLN A CA 1
ATOM 1594 C C . GLN A 1 210 ? 30.955 34.607 2.334 1.00 41.12 210 GLN A C 1
ATOM 1596 O O . GLN A 1 210 ? 29.820 34.648 1.851 1.00 41.12 210 GLN A O 1
ATOM 1601 N N . ALA A 1 211 ? 31.132 34.720 3.656 1.00 40.72 211 ALA A N 1
ATOM 1602 C CA . ALA A 1 211 ? 30.015 34.838 4.608 1.00 40.72 211 ALA A CA 1
ATOM 1603 C C . ALA A 1 211 ? 29.257 36.184 4.505 1.00 40.72 211 ALA A C 1
ATOM 1605 O O . ALA A 1 211 ? 28.065 36.262 4.832 1.00 40.72 211 ALA A O 1
ATOM 1606 N N . GLY A 1 212 ? 29.922 37.229 3.994 1.00 41.66 212 GLY A N 1
ATOM 1607 C CA . GLY A 1 212 ? 29.321 38.545 3.748 1.00 41.66 212 GLY A CA 1
ATOM 1608 C C . GLY A 1 212 ? 28.244 38.522 2.657 1.00 41.66 212 GLY A C 1
ATOM 1609 O O . GLY A 1 212 ? 27.194 39.140 2.817 1.00 41.66 212 GLY A O 1
ATOM 1610 N N . SER A 1 213 ? 28.442 37.724 1.602 1.00 51.97 213 SER A N 1
ATOM 1611 C CA . SER A 1 213 ? 27.520 37.637 0.457 1.00 51.97 213 SER A CA 1
ATOM 1612 C C . SER A 1 213 ? 26.165 37.016 0.834 1.00 51.97 213 SER A C 1
ATOM 1614 O O . SER A 1 213 ? 25.105 37.531 0.475 1.00 51.97 213 SER A O 1
ATOM 1616 N N . SER A 1 214 ? 26.171 35.956 1.650 1.00 56.22 214 SER A N 1
ATOM 1617 C CA . SER A 1 214 ? 24.943 35.263 2.075 1.00 56.22 214 SER A CA 1
ATOM 1618 C C . SER A 1 214 ? 24.092 36.092 3.045 1.00 56.22 214 SER A C 1
ATOM 1620 O O . SER A 1 214 ? 22.861 36.125 2.943 1.00 56.22 214 SER A O 1
ATOM 1622 N N . THR A 1 215 ? 24.736 36.808 3.972 1.00 60.19 215 THR A N 1
ATOM 1623 C CA . THR A 1 215 ? 24.027 37.682 4.917 1.00 60.19 215 THR A CA 1
ATOM 1624 C C . THR A 1 215 ? 23.477 38.915 4.213 1.00 60.19 215 THR A C 1
ATOM 1626 O O . THR A 1 215 ? 22.302 39.213 4.409 1.00 60.19 215 THR A O 1
ATOM 1629 N N . TYR A 1 216 ? 24.250 39.537 3.316 1.00 68.44 216 TYR A N 1
ATOM 1630 C CA . TYR A 1 216 ? 23.794 40.665 2.502 1.00 68.44 216 TYR A CA 1
ATOM 1631 C C . TYR A 1 216 ? 22.608 40.292 1.595 1.00 68.44 216 TYR A C 1
ATOM 1633 O O . TYR A 1 216 ? 21.595 40.988 1.556 1.00 68.44 216 TYR A O 1
ATOM 1641 N N . ALA A 1 217 ? 22.667 39.136 0.924 1.00 67.94 217 ALA A N 1
ATOM 1642 C CA . ALA A 1 217 ? 21.566 38.654 0.090 1.00 67.94 217 ALA A CA 1
ATOM 1643 C C . ALA A 1 217 ? 20.299 38.324 0.898 1.00 67.94 217 ALA A C 1
ATOM 1645 O O . ALA A 1 217 ? 19.188 38.384 0.366 1.00 67.94 217 ALA A O 1
ATOM 1646 N N . PHE A 1 218 ? 20.438 37.932 2.168 1.00 63.75 218 PHE A N 1
ATOM 1647 C CA . PHE A 1 218 ? 19.303 37.745 3.069 1.00 63.75 218 PHE A CA 1
ATOM 1648 C C . PHE A 1 218 ? 18.736 39.091 3.538 1.00 63.75 218 PHE A C 1
ATOM 1650 O O . PHE A 1 218 ? 17.526 39.288 3.449 1.00 63.75 218 PHE A O 1
ATOM 1657 N N . THR A 1 219 ? 19.581 40.029 3.977 1.00 66.50 219 THR A N 1
ATOM 1658 C CA . THR A 1 219 ? 19.144 41.361 4.428 1.00 66.50 219 THR A CA 1
ATOM 1659 C C . THR A 1 219 ? 18.477 42.146 3.307 1.00 66.50 219 THR A C 1
ATOM 1661 O O . THR A 1 219 ? 17.432 42.741 3.539 1.00 66.50 219 THR A O 1
ATOM 1664 N N . GLU A 1 220 ? 18.986 42.070 2.075 1.00 69.44 220 GLU A N 1
ATOM 1665 C CA . GLU A 1 220 ? 18.351 42.683 0.903 1.00 69.44 220 GLU A CA 1
ATOM 1666 C C . GLU A 1 220 ? 16.984 42.066 0.583 1.00 69.44 220 GLU A C 1
ATOM 1668 O O . GLU A 1 220 ? 16.028 42.784 0.285 1.00 69.44 220 GLU A O 1
ATOM 1673 N N . ARG A 1 221 ? 16.842 40.739 0.698 1.00 67.38 221 ARG A N 1
ATOM 1674 C CA . ARG A 1 221 ? 15.545 40.065 0.513 1.00 67.38 221 ARG A CA 1
ATOM 1675 C C . ARG A 1 221 ? 14.535 40.466 1.587 1.00 67.38 221 ARG A C 1
ATOM 1677 O O . ARG A 1 221 ? 13.376 40.720 1.265 1.00 67.38 221 ARG A O 1
ATOM 1684 N N . VAL A 1 222 ? 14.973 40.580 2.840 1.00 63.78 222 VAL A N 1
ATOM 1685 C CA . VAL A 1 222 ? 14.132 41.061 3.946 1.00 63.78 222 VAL A CA 1
ATOM 1686 C C . VAL A 1 222 ? 13.768 42.539 3.763 1.00 63.78 222 VAL A C 1
ATOM 1688 O O . VAL A 1 222 ? 12.604 42.892 3.943 1.00 63.78 222 VAL A O 1
ATOM 1691 N N . ARG A 1 223 ? 14.709 43.393 3.340 1.00 74.06 223 ARG A N 1
ATOM 1692 C CA . ARG A 1 223 ? 14.468 44.817 3.053 1.00 74.06 223 ARG A CA 1
ATOM 1693 C C . ARG A 1 223 ? 13.422 44.996 1.954 1.00 74.06 223 ARG A C 1
ATOM 1695 O O . ARG A 1 223 ? 12.433 45.687 2.173 1.00 74.06 223 ARG A O 1
ATOM 1702 N N . ARG A 1 224 ? 13.566 44.298 0.822 1.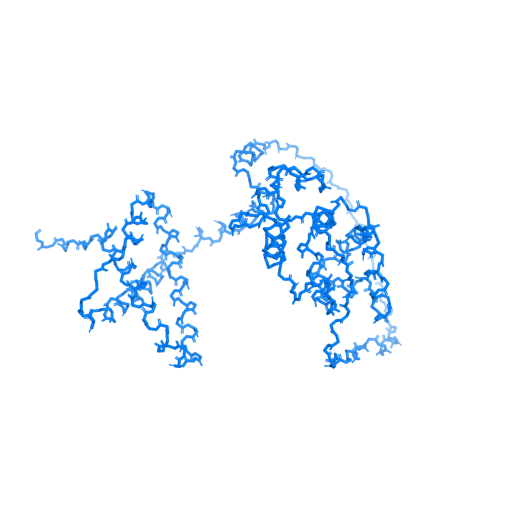00 67.75 224 ARG A N 1
ATOM 1703 C CA . ARG A 1 224 ? 12.579 44.322 -0.275 1.00 67.75 224 ARG A CA 1
ATOM 1704 C C . ARG A 1 224 ? 11.205 43.816 0.167 1.00 67.75 224 ARG A C 1
ATOM 1706 O O . ARG A 1 224 ? 10.190 44.357 -0.263 1.00 67.75 224 ARG A O 1
ATOM 1713 N N . ALA A 1 225 ? 11.154 42.798 1.029 1.00 60.25 225 ALA A N 1
ATOM 1714 C CA . ALA A 1 225 ? 9.897 42.324 1.608 1.00 60.25 225 ALA A CA 1
ATOM 1715 C C . ALA A 1 225 ? 9.249 43.380 2.526 1.00 60.25 225 ALA A C 1
ATOM 1717 O O . ALA A 1 225 ? 8.034 43.564 2.474 1.00 60.25 225 ALA A O 1
ATOM 1718 N N . ARG A 1 226 ? 10.050 44.112 3.315 1.00 59.41 226 ARG A N 1
ATOM 1719 C CA . ARG A 1 226 ? 9.595 45.206 4.192 1.00 59.41 226 ARG A CA 1
ATOM 1720 C C . ARG A 1 226 ? 9.059 46.398 3.396 1.00 59.41 226 ARG A C 1
ATOM 1722 O O . ARG A 1 226 ? 7.984 46.893 3.716 1.00 59.41 226 ARG A O 1
ATOM 1729 N N . GLU A 1 227 ? 9.756 46.808 2.340 1.00 67.38 227 GLU A N 1
ATOM 1730 C CA . GLU A 1 227 ? 9.329 47.896 1.446 1.00 67.38 227 GLU A CA 1
ATOM 1731 C C . GLU A 1 227 ? 8.008 47.571 0.744 1.00 67.38 227 GLU A C 1
ATOM 1733 O O . GLU A 1 227 ? 7.101 48.403 0.706 1.00 67.38 227 GLU A O 1
ATOM 1738 N N . ARG A 1 228 ? 7.841 46.327 0.277 1.00 62.62 228 ARG A N 1
ATOM 1739 C CA . ARG A 1 228 ? 6.569 45.864 -0.297 1.00 62.62 228 ARG A CA 1
ATOM 1740 C C . ARG A 1 228 ? 5.443 45.887 0.741 1.00 62.62 228 ARG A C 1
ATOM 1742 O O . ARG A 1 228 ? 4.380 46.430 0.457 1.00 62.62 228 ARG A O 1
ATOM 1749 N N . ALA A 1 229 ? 5.700 45.404 1.958 1.00 53.72 229 ALA A N 1
ATOM 1750 C CA . ALA A 1 229 ? 4.712 45.391 3.039 1.00 53.72 229 ALA A CA 1
ATOM 1751 C C . ALA A 1 229 ? 4.320 46.798 3.542 1.00 53.72 229 ALA A C 1
ATOM 1753 O O . ALA A 1 229 ? 3.192 46.985 3.994 1.00 53.72 229 ALA A O 1
ATOM 1754 N N . SER A 1 230 ? 5.216 47.794 3.456 1.00 54.09 230 SER A N 1
ATOM 1755 C CA . SER A 1 230 ? 4.944 49.175 3.904 1.00 54.09 230 SER A CA 1
ATOM 1756 C C . SER A 1 230 ? 3.944 49.948 3.039 1.00 54.09 230 SER A C 1
ATOM 1758 O O . SER A 1 230 ? 3.438 50.976 3.476 1.00 54.09 230 SER A O 1
ATOM 1760 N N . THR A 1 231 ? 3.610 49.449 1.847 1.00 53.28 231 THR A N 1
ATOM 1761 C CA . THR A 1 231 ? 2.616 50.083 0.960 1.00 53.28 231 THR A CA 1
ATOM 1762 C C . THR A 1 231 ? 1.161 49.793 1.351 1.00 53.28 231 THR A C 1
ATOM 1764 O O . THR A 1 231 ? 0.247 50.393 0.792 1.00 53.28 231 THR A O 1
ATOM 1767 N N . VAL A 1 232 ? 0.927 48.919 2.338 1.00 48.06 232 VAL A N 1
ATOM 1768 C CA . VAL A 1 232 ? -0.412 48.506 2.782 1.00 48.06 232 VAL A CA 1
ATOM 1769 C C . VAL A 1 232 ? -0.563 48.793 4.276 1.00 48.06 232 VAL A C 1
ATOM 1771 O O . VAL A 1 232 ? -0.232 47.961 5.128 1.00 48.06 232 VAL A O 1
ATOM 1774 N N . SER A 1 233 ? -1.058 49.993 4.590 1.00 39.91 233 SER A N 1
ATOM 1775 C CA . SER A 1 233 ? -1.483 50.372 5.941 1.00 39.91 233 SER A CA 1
ATOM 1776 C C . SER A 1 233 ? -2.640 49.467 6.378 1.00 39.91 233 SER A C 1
ATOM 1778 O O . SER A 1 233 ? -3.546 49.216 5.595 1.00 39.91 233 SER A O 1
ATOM 1780 N N . ASP A 1 234 ? -2.616 48.998 7.626 1.00 46.72 234 ASP A N 1
ATOM 1781 C CA . ASP A 1 234 ? -3.765 48.412 8.348 1.00 46.72 234 ASP A CA 1
ATOM 1782 C C . ASP A 1 234 ? -3.953 46.884 8.340 1.00 46.72 234 ASP A C 1
ATOM 1784 O O . ASP A 1 234 ? -5.064 46.379 8.193 1.00 46.72 234 ASP A O 1
ATOM 1788 N N . VAL A 1 235 ? -2.909 46.106 8.662 1.00 43.69 235 VAL A N 1
ATOM 1789 C CA . VAL A 1 235 ? -3.120 44.722 9.146 1.00 43.69 235 VAL A CA 1
ATOM 1790 C C . VAL A 1 235 ? -2.242 44.407 10.361 1.00 43.69 235 VAL A C 1
ATOM 1792 O O . VAL A 1 235 ? -1.016 44.417 10.286 1.00 43.69 235 VAL A O 1
ATOM 1795 N N . LYS A 1 236 ? -2.879 44.089 11.497 1.00 45.75 236 LYS A N 1
ATOM 1796 C CA . LYS A 1 236 ? -2.212 43.672 12.746 1.00 45.75 236 LYS A CA 1
ATOM 1797 C C . LYS A 1 236 ? -1.567 42.279 12.590 1.00 45.75 236 LYS A C 1
ATOM 1799 O O . LYS A 1 236 ? -2.171 41.407 11.966 1.00 45.75 236 LYS A O 1
ATOM 1804 N N . PRO A 1 237 ? -0.397 42.013 13.206 1.00 48.97 237 PRO A N 1
ATOM 1805 C CA . PRO A 1 237 ? 0.250 40.702 13.133 1.00 48.97 237 PRO A CA 1
ATOM 1806 C C . PRO A 1 237 ? -0.645 39.602 13.720 1.00 48.97 237 PRO A C 1
ATOM 1808 O O . PRO A 1 237 ? -1.227 39.768 14.798 1.00 48.97 237 PRO A O 1
ATOM 1811 N N . CYS A 1 238 ? -0.748 38.472 13.016 1.00 45.62 238 CYS A N 1
ATOM 1812 C CA . CYS A 1 238 ? -1.611 37.363 13.418 1.00 45.62 238 CYS A CA 1
ATOM 1813 C C . CYS A 1 238 ? -1.081 36.651 14.680 1.00 45.62 238 CYS A C 1
ATOM 1815 O O . CYS A 1 238 ? 0.121 36.632 14.961 1.00 45.62 238 CYS A O 1
ATOM 1817 N N . LYS A 1 239 ? -1.987 36.038 15.459 1.00 47.41 239 LYS A N 1
ATOM 1818 C CA . LYS A 1 239 ? -1.653 35.332 16.715 1.00 47.41 239 LYS A CA 1
ATOM 1819 C C . LYS A 1 239 ? -0.586 34.244 16.527 1.00 47.41 239 LYS A C 1
ATOM 1821 O O . LYS A 1 239 ? 0.273 34.105 17.393 1.00 47.41 239 LYS A O 1
ATOM 1826 N N . ALA A 1 240 ? -0.592 33.553 15.385 1.00 45.78 240 ALA A N 1
ATOM 1827 C CA . ALA A 1 240 ? 0.374 32.503 15.068 1.00 45.78 240 ALA A CA 1
ATOM 1828 C C . ALA A 1 240 ? 1.818 33.031 15.029 1.00 45.78 240 ALA A C 1
ATOM 1830 O O . ALA A 1 240 ? 2.697 32.427 15.631 1.00 45.78 240 ALA A O 1
ATOM 1831 N N . SER A 1 241 ? 2.056 34.199 14.418 1.00 48.28 241 SER A N 1
ATOM 1832 C CA . SER A 1 241 ? 3.380 34.843 14.409 1.00 48.28 241 SER A CA 1
ATOM 1833 C C . SER A 1 241 ? 3.856 35.171 15.833 1.00 48.28 241 SER A C 1
ATOM 1835 O O . SER A 1 241 ? 5.002 34.899 16.187 1.00 48.28 241 SER A O 1
ATOM 1837 N N . ARG A 1 242 ? 2.957 35.656 16.704 1.00 54.94 242 ARG A N 1
ATOM 1838 C CA . ARG A 1 242 ? 3.286 35.990 18.103 1.00 54.94 242 ARG A CA 1
ATOM 1839 C C . ARG A 1 242 ? 3.604 34.766 18.962 1.00 54.94 242 ARG A C 1
ATOM 1841 O O . ARG A 1 242 ? 4.520 34.829 19.779 1.00 54.94 242 ARG A O 1
ATOM 1848 N N . GLU A 1 243 ? 2.866 33.668 18.811 1.00 54.19 243 GLU A N 1
ATOM 1849 C CA . GLU A 1 243 ? 3.151 32.421 19.538 1.00 54.19 243 GLU A CA 1
ATOM 1850 C C . GLU A 1 243 ? 4.435 31.749 19.054 1.00 54.19 243 GLU A C 1
ATOM 1852 O O . GLU A 1 243 ? 5.198 31.219 19.863 1.00 54.19 243 GLU A O 1
ATOM 1857 N N . PHE A 1 244 ? 4.712 31.815 17.752 1.00 52.31 244 PHE A N 1
ATOM 1858 C CA . PHE A 1 244 ? 5.907 31.218 17.165 1.00 52.31 244 PHE A CA 1
ATOM 1859 C C . PHE A 1 244 ? 7.183 31.960 17.592 1.00 52.31 244 PHE A C 1
ATOM 1861 O O . PHE A 1 244 ? 8.165 31.325 17.980 1.00 52.31 244 PHE A O 1
ATOM 1868 N N . SER A 1 245 ? 7.129 33.296 17.667 1.00 55.44 245 SER A N 1
ATOM 1869 C CA . SER A 1 245 ? 8.202 34.139 18.216 1.00 55.44 245 SER A CA 1
ATOM 1870 C C . SER A 1 245 ? 8.526 33.851 19.686 1.00 55.44 245 SER A C 1
ATOM 1872 O O . SER A 1 245 ? 9.640 34.085 20.135 1.00 55.44 245 SER A O 1
ATOM 1874 N N . ARG A 1 246 ? 7.594 33.301 20.468 1.00 61.84 246 ARG A N 1
ATOM 1875 C CA . ARG A 1 246 ? 7.865 32.944 21.873 1.00 61.84 246 ARG A CA 1
ATOM 1876 C C . ARG A 1 246 ? 8.582 31.600 22.036 1.00 61.84 246 ARG A C 1
ATOM 1878 O O . ARG A 1 246 ? 9.082 31.314 23.124 1.00 61.84 246 ARG A O 1
ATOM 1885 N N . ARG A 1 247 ? 8.615 30.757 20.996 1.00 62.09 247 ARG A N 1
ATOM 1886 C CA . ARG A 1 247 ? 9.122 29.376 21.081 1.00 62.09 247 ARG A CA 1
ATOM 1887 C C . ARG A 1 247 ? 10.582 29.197 20.654 1.00 62.09 247 ARG A C 1
ATOM 1889 O O . ARG A 1 247 ? 11.210 28.282 21.170 1.00 62.09 247 ARG A O 1
ATOM 1896 N N . ALA A 1 248 ? 11.135 30.050 19.789 1.00 66.69 248 ALA A N 1
ATOM 1897 C CA . ALA A 1 248 ? 12.535 29.947 19.352 1.00 66.69 248 ALA A CA 1
ATOM 1898 C C . ALA A 1 248 ? 13.495 30.549 20.398 1.00 66.69 248 ALA A C 1
ATOM 1900 O O . ALA A 1 248 ? 13.792 31.749 20.388 1.00 66.69 248 ALA A O 1
ATOM 1901 N N . LYS A 1 249 ? 13.963 29.721 21.336 1.00 72.12 249 LYS A N 1
ATOM 1902 C CA . LYS A 1 249 ? 14.720 30.176 22.514 1.00 72.12 249 LYS A CA 1
ATOM 1903 C C . LYS A 1 249 ? 16.230 30.187 22.285 1.00 72.12 249 LYS A C 1
ATOM 1905 O O . LYS A 1 249 ? 16.910 31.005 22.897 1.00 72.12 249 LYS A O 1
ATOM 1910 N N . SER A 1 250 ? 16.755 29.343 21.397 1.00 81.31 250 SER A N 1
ATOM 1911 C CA . SER A 1 250 ? 18.204 29.218 21.180 1.00 81.31 250 SER A CA 1
ATOM 1912 C C . SER A 1 250 ? 18.709 29.940 19.915 1.00 81.31 250 SER A C 1
ATOM 1914 O O . SER A 1 250 ? 17.987 30.032 18.918 1.00 81.31 250 SER A O 1
ATOM 1916 N N . PRO A 1 251 ? 19.975 30.409 19.890 1.00 73.94 251 PRO A N 1
ATOM 1917 C CA . PRO A 1 251 ? 20.603 30.968 18.686 1.00 73.94 251 PRO A CA 1
ATOM 1918 C C . PRO A 1 251 ? 20.585 30.013 17.481 1.00 73.94 251 PRO A C 1
ATOM 1920 O O . PRO A 1 251 ? 20.413 30.445 16.342 1.00 73.94 251 PRO A O 1
ATOM 1923 N N . ARG A 1 252 ? 20.695 28.702 17.734 1.00 72.88 252 ARG A N 1
ATOM 1924 C CA . ARG A 1 252 ? 20.660 27.658 16.701 1.00 72.88 252 ARG A CA 1
ATOM 1925 C C . ARG A 1 252 ? 19.286 27.546 16.038 1.00 72.88 252 ARG A C 1
ATOM 1927 O O . ARG A 1 252 ? 19.215 27.497 14.813 1.00 72.88 252 ARG A O 1
ATOM 1934 N N . GLU A 1 253 ? 18.205 27.565 16.818 1.00 73.31 253 GLU A N 1
ATOM 1935 C CA . GLU A 1 253 ? 16.830 27.567 16.290 1.00 73.31 253 GLU A CA 1
ATOM 1936 C C . GLU A 1 253 ? 16.555 28.822 15.454 1.00 73.31 253 GLU A C 1
ATOM 1938 O O . GLU A 1 253 ? 15.953 28.738 14.383 1.00 73.31 253 GLU A O 1
ATOM 1943 N N . ARG A 1 254 ? 17.061 29.983 15.891 1.00 73.12 254 ARG A N 1
ATOM 1944 C CA . ARG A 1 254 ? 16.950 31.244 15.138 1.00 73.12 254 ARG A CA 1
ATOM 1945 C C . ARG A 1 254 ? 17.686 31.176 13.799 1.00 73.12 254 ARG A C 1
ATOM 1947 O O . ARG A 1 254 ? 17.152 31.618 12.784 1.00 73.12 254 ARG A O 1
ATOM 1954 N N . PHE A 1 255 ? 18.881 30.584 13.771 1.00 74.44 255 PHE A N 1
ATOM 1955 C CA . PHE A 1 255 ? 19.648 30.393 12.537 1.00 74.44 255 PHE A CA 1
ATOM 1956 C C . PHE A 1 255 ? 18.962 29.420 11.566 1.00 74.44 255 PHE A C 1
ATOM 1958 O O . PHE A 1 255 ? 18.842 29.704 10.374 1.00 74.44 255 PHE A O 1
ATOM 1965 N N . GLN A 1 256 ? 18.447 28.296 12.069 1.00 74.69 256 GLN A N 1
ATOM 1966 C CA . GLN A 1 256 ? 17.686 27.343 11.255 1.00 74.69 256 GLN A CA 1
ATOM 1967 C C . GLN A 1 256 ? 16.427 27.979 10.663 1.00 74.69 256 GLN A C 1
ATOM 1969 O O . GLN A 1 256 ? 16.129 27.775 9.484 1.00 74.69 256 GLN A O 1
ATOM 1974 N N . LEU A 1 257 ? 15.731 28.800 11.450 1.00 72.50 257 LEU A N 1
ATOM 1975 C CA . LEU A 1 257 ? 14.559 29.536 10.996 1.00 72.50 257 LEU A CA 1
ATOM 1976 C C . LEU A 1 257 ? 14.918 30.562 9.914 1.00 72.50 257 LEU A C 1
ATOM 1978 O O . LEU A 1 257 ? 14.262 30.599 8.875 1.00 72.50 257 LEU A O 1
ATOM 1982 N N . ARG A 1 258 ? 16.000 31.328 10.103 1.00 74.00 258 ARG A N 1
ATOM 1983 C CA . ARG A 1 258 ? 16.533 32.252 9.088 1.00 74.00 258 ARG A CA 1
ATOM 1984 C C . ARG A 1 258 ? 16.802 31.534 7.762 1.00 74.00 258 ARG A C 1
ATOM 1986 O O . ARG A 1 258 ? 16.378 32.009 6.710 1.00 74.00 258 ARG A O 1
ATOM 1993 N N . ASN A 1 259 ? 17.436 30.363 7.804 1.00 75.25 259 ASN A N 1
ATOM 1994 C CA . ASN A 1 259 ? 17.734 29.579 6.602 1.00 75.25 259 ASN A CA 1
ATOM 1995 C C . ASN A 1 259 ? 16.482 28.974 5.957 1.00 75.25 259 ASN A C 1
ATOM 1997 O O . ASN A 1 259 ? 16.399 28.874 4.733 1.00 75.25 259 ASN A O 1
ATOM 2001 N N . PHE A 1 260 ? 15.501 28.561 6.759 1.00 77.19 260 PHE A N 1
ATOM 2002 C CA . PHE A 1 260 ? 14.218 28.077 6.257 1.00 77.19 260 PHE A CA 1
ATOM 2003 C C . PHE A 1 260 ? 13.454 29.184 5.520 1.00 77.19 260 PHE A C 1
ATOM 2005 O O . PHE A 1 260 ? 13.046 28.989 4.375 1.00 77.19 260 PHE A O 1
ATOM 2012 N N . VAL A 1 261 ? 13.338 30.365 6.134 1.00 76.19 261 VAL A N 1
ATOM 2013 C CA . VAL A 1 261 ? 12.688 31.537 5.529 1.00 76.19 261 VAL A CA 1
ATOM 2014 C C . VAL A 1 261 ? 13.421 31.962 4.256 1.00 76.19 261 VAL A C 1
ATOM 2016 O O . VAL A 1 261 ? 12.788 32.155 3.222 1.00 76.19 261 VAL A O 1
ATOM 2019 N N . GLY A 1 262 ? 14.756 32.026 4.287 1.00 78.69 262 GLY A N 1
ATOM 2020 C CA . GLY A 1 262 ? 15.566 32.372 3.117 1.00 78.69 262 GLY A CA 1
ATOM 2021 C C . GLY A 1 262 ? 15.396 31.404 1.940 1.00 78.69 262 GLY A C 1
ATOM 2022 O O . GLY A 1 262 ? 15.349 31.850 0.793 1.00 78.69 262 GLY A O 1
ATOM 2023 N N . ARG A 1 263 ? 15.261 30.094 2.202 1.00 78.56 263 ARG A N 1
ATOM 2024 C CA . ARG A 1 263 ? 14.973 29.087 1.165 1.00 78.56 263 ARG A CA 1
ATOM 2025 C C . ARG A 1 263 ? 13.577 29.251 0.581 1.00 78.56 263 ARG A C 1
ATOM 2027 O O . ARG A 1 263 ? 13.441 29.269 -0.635 1.00 78.56 263 ARG A O 1
ATOM 2034 N N . LYS A 1 264 ? 12.561 29.452 1.425 1.00 78.06 264 LYS A N 1
ATOM 2035 C CA . LYS A 1 264 ? 11.178 29.632 0.962 1.00 78.06 264 LYS A CA 1
ATOM 2036 C C . LYS A 1 264 ? 10.989 30.901 0.138 1.00 78.06 264 LYS A C 1
ATOM 2038 O O . LYS A 1 264 ? 10.273 30.860 -0.853 1.00 78.06 264 LYS A O 1
ATOM 2043 N N . LEU A 1 265 ? 11.678 31.986 0.494 1.00 73.44 265 LEU A N 1
ATOM 2044 C CA . LEU A 1 265 ? 11.700 33.204 -0.320 1.00 73.44 265 LEU A CA 1
ATOM 2045 C C . LEU A 1 265 ? 12.381 32.980 -1.679 1.00 73.44 265 LEU A C 1
ATOM 2047 O O . LEU A 1 265 ? 11.896 33.487 -2.680 1.00 73.44 265 LEU A O 1
ATOM 2051 N N . LYS A 1 266 ? 13.464 32.189 -1.733 1.00 78.19 266 LYS A N 1
ATOM 2052 C CA . LYS A 1 266 ? 14.166 31.879 -2.990 1.00 78.19 266 LYS A CA 1
ATOM 2053 C C . LYS A 1 266 ? 13.327 31.003 -3.929 1.00 78.19 266 LYS A C 1
ATOM 2055 O O . LYS A 1 266 ? 13.137 31.372 -5.080 1.00 78.19 266 LYS A O 1
ATOM 2060 N N . GLU A 1 267 ? 12.792 29.889 -3.421 1.00 75.88 267 GLU A N 1
ATOM 2061 C CA . GLU A 1 267 ? 11.878 29.006 -4.171 1.00 75.88 267 GLU A CA 1
ATOM 2062 C C . GLU A 1 267 ? 10.679 29.789 -4.727 1.00 75.88 267 GLU A C 1
ATOM 2064 O O . GLU A 1 267 ? 10.114 29.450 -5.764 1.00 75.88 267 GLU A O 1
ATOM 2069 N N . TRP A 1 268 ? 10.270 30.839 -4.014 1.00 65.44 268 TRP A N 1
ATOM 2070 C CA . TRP A 1 268 ? 9.185 31.709 -4.424 1.00 65.44 268 TRP A CA 1
ATOM 2071 C C . TRP A 1 268 ? 9.589 32.696 -5.526 1.00 65.44 268 TRP A C 1
ATOM 2073 O O . TRP A 1 268 ? 8.875 32.776 -6.523 1.00 65.44 268 TRP A O 1
ATOM 2083 N N . ASP A 1 269 ? 10.728 33.389 -5.399 1.00 72.31 269 ASP A N 1
ATOM 2084 C CA . ASP A 1 269 ? 11.257 34.258 -6.465 1.00 72.31 269 ASP A CA 1
ATOM 2085 C C . ASP A 1 269 ? 11.399 33.473 -7.786 1.00 72.31 269 ASP A C 1
ATOM 2087 O O . ASP A 1 269 ? 11.031 33.968 -8.852 1.00 72.31 269 ASP A O 1
ATOM 2091 N N . GLU A 1 270 ? 11.847 32.215 -7.703 1.00 78.00 270 GLU A N 1
ATOM 2092 C CA . GLU A 1 270 ? 11.963 31.294 -8.841 1.00 78.00 270 GLU A CA 1
ATOM 2093 C C . GLU A 1 270 ? 10.592 30.934 -9.447 1.00 78.00 270 GLU A C 1
ATOM 2095 O O . GLU A 1 270 ? 10.441 30.934 -10.666 1.00 78.00 270 GLU A O 1
ATOM 2100 N N . ARG A 1 271 ? 9.560 30.688 -8.629 1.00 67.69 271 ARG A N 1
ATOM 2101 C CA . ARG A 1 271 ? 8.194 30.388 -9.112 1.00 67.69 271 ARG A CA 1
ATOM 2102 C C . ARG A 1 271 ? 7.498 31.602 -9.719 1.00 67.69 271 ARG A C 1
ATOM 2104 O O . ARG A 1 271 ? 6.797 31.472 -10.719 1.00 67.69 271 ARG A O 1
ATOM 2111 N N . CYS A 1 272 ? 7.689 32.783 -9.140 1.00 61.50 272 CYS A N 1
ATOM 2112 C CA . CYS A 1 272 ? 7.093 34.018 -9.644 1.00 61.50 272 CYS A CA 1
ATOM 2113 C C . CYS A 1 272 ? 7.732 34.524 -10.938 1.00 61.50 272 CYS A C 1
ATOM 2115 O O . CYS A 1 272 ? 7.104 35.320 -11.634 1.00 61.50 272 CYS A O 1
ATOM 2117 N N . ALA A 1 273 ? 8.936 34.063 -11.280 1.00 72.75 273 ALA A N 1
ATOM 2118 C CA . ALA A 1 273 ? 9.528 34.315 -12.589 1.00 72.75 273 ALA A CA 1
ATOM 2119 C C . ALA A 1 273 ? 8.787 33.585 -13.729 1.00 72.75 273 ALA A C 1
ATOM 2121 O O . ALA A 1 273 ? 8.893 34.004 -14.878 1.00 72.75 273 ALA A O 1
ATOM 2122 N N . VAL A 1 274 ? 8.035 32.521 -13.418 1.00 75.75 274 VAL A N 1
ATOM 2123 C CA . VAL A 1 274 ? 7.417 31.628 -14.413 1.00 75.75 274 VAL A CA 1
ATOM 2124 C C . VAL A 1 274 ? 5.951 31.980 -14.703 1.00 75.75 274 VAL A C 1
ATOM 2126 O O . VAL A 1 274 ? 5.513 31.816 -15.837 1.00 75.75 274 VAL A O 1
ATOM 2129 N N . ASP A 1 275 ? 5.194 32.495 -13.725 1.00 77.62 275 ASP A N 1
ATOM 2130 C CA . ASP A 1 275 ? 3.760 32.796 -13.889 1.00 77.62 275 ASP A CA 1
ATOM 2131 C C . ASP A 1 275 ? 3.331 34.102 -13.168 1.00 77.62 275 ASP A C 1
ATOM 2133 O O . ASP A 1 275 ? 3.185 34.133 -11.936 1.00 77.62 275 ASP A O 1
ATOM 2137 N N . PRO A 1 276 ? 3.090 35.197 -13.919 1.00 69.31 276 PRO A N 1
ATOM 2138 C CA . PRO A 1 276 ? 2.643 36.482 -13.377 1.00 69.31 276 PRO A CA 1
ATOM 2139 C C . PRO A 1 276 ? 1.210 36.487 -12.824 1.00 69.31 276 PRO A C 1
ATOM 2141 O O . PRO A 1 276 ? 0.841 37.423 -12.113 1.00 69.31 276 PRO A O 1
ATOM 2144 N N . GLU A 1 277 ? 0.378 35.497 -13.146 1.00 63.50 277 GLU A N 1
ATOM 2145 C CA . GLU A 1 277 ? -1.026 35.440 -12.727 1.00 63.50 277 GLU A CA 1
ATOM 2146 C C . GLU A 1 277 ? -1.182 34.667 -11.408 1.00 63.50 277 GLU A C 1
ATOM 2148 O O . GLU A 1 277 ? -1.914 35.098 -10.506 1.00 63.50 277 GLU A O 1
ATOM 2153 N N . ALA A 1 278 ? -0.376 33.614 -11.215 1.00 61.28 278 ALA A N 1
ATOM 2154 C CA . ALA A 1 278 ? -0.160 32.985 -9.909 1.00 61.28 278 ALA A CA 1
ATOM 2155 C C . ALA A 1 278 ? 0.336 33.994 -8.857 1.00 61.28 278 ALA A C 1
ATOM 2157 O O . ALA A 1 278 ? -0.048 33.912 -7.685 1.00 61.28 278 ALA A O 1
ATOM 2158 N N . LYS A 1 279 ? 1.114 34.996 -9.288 1.00 63.47 279 LYS A N 1
ATOM 2159 C CA . LYS A 1 279 ? 1.600 36.103 -8.454 1.00 63.47 279 LYS A CA 1
ATOM 2160 C C . LYS A 1 279 ? 0.456 36.864 -7.771 1.00 63.47 279 LYS A C 1
ATOM 2162 O O . LYS A 1 279 ? 0.487 37.012 -6.554 1.00 63.47 279 LYS A O 1
ATOM 2167 N N . ARG A 1 280 ? -0.597 37.253 -8.504 1.00 66.19 280 ARG A N 1
ATOM 2168 C CA . ARG A 1 280 ? -1.728 38.027 -7.941 1.00 66.19 280 ARG A CA 1
ATOM 2169 C C . ARG A 1 280 ? -2.547 37.242 -6.919 1.00 66.19 280 ARG A C 1
ATOM 2171 O O . ARG A 1 280 ? -2.973 37.790 -5.908 1.00 66.19 280 ARG A O 1
ATOM 2178 N N . ARG A 1 281 ? -2.772 35.944 -7.154 1.00 64.62 281 ARG A N 1
ATOM 2179 C CA . ARG A 1 281 ? -3.531 35.090 -6.215 1.00 64.62 281 ARG A CA 1
ATOM 2180 C C . ARG A 1 281 ? -2.741 34.788 -4.944 1.00 64.62 281 ARG A C 1
ATOM 2182 O O . ARG A 1 281 ? -3.328 34.589 -3.883 1.00 64.62 281 ARG A O 1
ATOM 2189 N N . GLN A 1 282 ? -1.416 34.763 -5.045 1.00 61.38 282 GLN A N 1
ATOM 2190 C CA . GLN A 1 282 ? -0.538 34.512 -3.909 1.00 61.38 282 GLN A CA 1
ATOM 2191 C C . GLN A 1 282 ? -0.173 35.789 -3.142 1.00 61.38 282 GLN A C 1
ATOM 2193 O O . GLN A 1 282 ? 0.122 35.678 -1.955 1.00 61.38 282 GLN A O 1
ATOM 2198 N N . GLU A 1 283 ? -0.261 36.981 -3.747 1.00 61.31 283 GLU A N 1
ATOM 2199 C CA . GLU A 1 283 ? 0.049 38.280 -3.118 1.00 61.31 283 GLU A CA 1
ATOM 2200 C C . GLU A 1 283 ? -0.669 38.480 -1.769 1.00 61.31 283 GLU A C 1
ATOM 2202 O O . GLU A 1 283 ? -0.043 38.931 -0.816 1.00 61.31 283 GLU A O 1
ATOM 2207 N N . ILE A 1 284 ? -1.916 38.018 -1.617 1.00 60.69 284 ILE A N 1
ATOM 2208 C CA . ILE A 1 284 ? -2.676 38.112 -0.352 1.00 60.69 284 ILE A CA 1
ATOM 2209 C C . ILE A 1 284 ? -2.098 37.205 0.753 1.00 60.69 284 ILE A C 1
ATOM 2211 O O . ILE A 1 284 ? -1.984 37.614 1.910 1.00 60.69 284 ILE A O 1
ATOM 2215 N N . MET A 1 285 ? -1.704 35.969 0.421 1.00 56.59 285 MET A N 1
ATOM 2216 C CA . MET A 1 285 ? -1.066 35.060 1.389 1.00 56.59 285 MET A CA 1
ATOM 2217 C C . MET A 1 285 ? 0.366 35.495 1.718 1.00 56.59 285 MET A C 1
ATOM 2219 O O . MET A 1 285 ? 0.835 35.314 2.844 1.00 56.59 285 MET A O 1
ATOM 2223 N N . ILE A 1 286 ? 1.049 36.088 0.741 1.00 58.12 286 ILE A N 1
ATOM 2224 C CA . ILE A 1 286 ? 2.407 36.616 0.865 1.00 58.12 286 ILE A CA 1
ATOM 2225 C C . ILE A 1 286 ? 2.426 37.830 1.777 1.00 58.12 286 ILE A C 1
ATOM 2227 O O . ILE A 1 286 ? 3.329 37.932 2.598 1.00 58.12 286 ILE A O 1
ATOM 2231 N N . ASP A 1 287 ? 1.427 38.704 1.707 1.00 59.91 287 ASP A N 1
ATOM 2232 C CA . ASP A 1 287 ? 1.355 39.877 2.574 1.00 59.91 287 ASP A CA 1
ATOM 2233 C C . ASP A 1 287 ? 1.213 39.469 4.050 1.00 59.91 287 ASP A C 1
ATOM 2235 O O . ASP A 1 287 ? 1.892 39.994 4.936 1.00 59.91 287 ASP A O 1
ATOM 2239 N N . ALA A 1 288 ? 0.414 38.430 4.313 1.00 63.28 288 ALA A N 1
ATOM 2240 C CA . ALA A 1 288 ? 0.290 37.828 5.638 1.00 63.28 288 ALA A CA 1
ATOM 2241 C C . ALA A 1 288 ? 1.597 37.158 6.105 1.00 63.28 288 ALA A C 1
ATOM 2243 O O . ALA A 1 288 ? 1.977 37.287 7.274 1.00 63.28 288 ALA A O 1
ATOM 2244 N N . PHE A 1 289 ? 2.307 36.470 5.206 1.00 69.31 289 PHE A N 1
ATOM 2245 C CA . PHE A 1 289 ? 3.577 35.810 5.514 1.00 69.31 289 PHE A CA 1
ATOM 2246 C C . PHE A 1 289 ? 4.723 36.813 5.724 1.00 69.31 289 PHE A C 1
ATOM 2248 O O . PHE A 1 289 ? 5.457 36.705 6.703 1.00 69.31 289 PHE A O 1
ATOM 2255 N N . ALA A 1 290 ? 4.846 37.831 4.873 1.00 65.62 290 ALA A N 1
ATOM 2256 C CA . ALA A 1 290 ? 5.842 38.891 4.980 1.00 65.62 290 ALA A CA 1
ATOM 2257 C C . ALA A 1 290 ? 5.654 39.699 6.268 1.00 65.62 290 ALA A C 1
ATOM 2259 O O . ALA A 1 290 ? 6.622 39.911 6.993 1.00 65.62 290 ALA A O 1
ATOM 2260 N N . LYS A 1 291 ? 4.413 40.050 6.635 1.00 66.75 291 LYS A N 1
ATOM 2261 C CA . LYS A 1 291 ? 4.102 40.686 7.929 1.00 66.75 291 LYS A CA 1
ATOM 2262 C C . LYS A 1 291 ? 4.463 39.786 9.115 1.00 66.75 291 LYS A C 1
ATOM 2264 O O . LYS A 1 291 ? 4.999 40.270 10.111 1.00 66.75 291 LYS A O 1
ATOM 2269 N N . ALA A 1 292 ? 4.225 38.475 9.008 1.00 67.69 292 ALA A N 1
ATOM 2270 C CA . ALA A 1 292 ? 4.615 37.514 10.039 1.00 67.69 292 ALA A CA 1
ATOM 2271 C C . ALA A 1 292 ? 6.140 37.384 10.180 1.00 67.69 292 ALA A C 1
ATOM 2273 O O . ALA A 1 292 ? 6.624 37.261 11.303 1.00 67.69 292 ALA A O 1
ATOM 2274 N N . VAL A 1 293 ? 6.883 37.437 9.070 1.00 68.81 293 VAL A N 1
ATOM 2275 C CA . VAL A 1 293 ? 8.351 37.382 9.045 1.00 68.81 293 VAL A CA 1
ATOM 2276 C C . VAL A 1 293 ? 8.965 38.692 9.535 1.00 68.81 293 VAL A C 1
ATOM 2278 O O . VAL A 1 293 ? 9.850 38.638 10.376 1.00 68.81 293 VAL A O 1
ATOM 2281 N N . VAL A 1 294 ? 8.483 39.859 9.094 1.00 69.50 294 VAL A N 1
ATOM 2282 C CA . VAL A 1 294 ? 8.961 41.174 9.565 1.00 69.50 294 VAL A CA 1
ATOM 2283 C C . VAL A 1 294 ? 8.713 41.326 11.063 1.00 69.50 294 VAL A C 1
ATOM 2285 O O . VAL A 1 294 ? 9.638 41.647 11.801 1.00 69.50 294 VAL A O 1
ATOM 2288 N N . GLY A 1 295 ? 7.518 40.960 11.541 1.00 71.50 295 GLY A N 1
ATOM 2289 C CA . GLY A 1 295 ? 7.237 40.923 12.975 1.00 71.50 295 GLY A CA 1
ATOM 2290 C C . GLY A 1 295 ? 8.149 39.956 13.738 1.00 71.50 295 GLY A C 1
ATOM 2291 O O . GLY A 1 295 ? 8.450 40.188 14.904 1.00 71.50 295 GLY A O 1
ATOM 2292 N N . LEU A 1 296 ? 8.622 38.883 13.106 1.00 65.00 296 LEU A N 1
ATOM 2293 C CA . LEU A 1 296 ? 9.566 37.944 13.708 1.00 65.00 296 LEU A CA 1
ATOM 2294 C C . LEU A 1 296 ? 11.021 38.434 13.609 1.00 65.00 296 LEU A C 1
ATOM 2296 O O . LEU A 1 296 ? 11.827 38.090 14.456 1.00 65.00 296 LEU A O 1
ATOM 2300 N N . VAL A 1 297 ? 11.377 39.272 12.640 1.00 68.75 297 VAL A N 1
ATOM 2301 C CA . VAL A 1 297 ? 12.710 39.888 12.565 1.00 68.75 297 VAL A CA 1
ATOM 2302 C C . VAL A 1 297 ? 12.824 41.036 13.568 1.00 68.75 297 VAL A C 1
ATOM 2304 O O . VAL A 1 297 ? 13.740 41.016 14.384 1.00 68.75 297 VAL A O 1
ATOM 2307 N N . ASP A 1 298 ? 11.861 41.961 13.600 1.00 68.44 298 ASP A N 1
ATOM 2308 C CA . ASP A 1 298 ? 11.888 43.131 14.494 1.00 68.44 298 ASP A CA 1
ATOM 2309 C C . ASP A 1 298 ? 11.867 42.729 15.987 1.00 68.44 298 ASP A C 1
ATOM 2311 O O . ASP A 1 298 ? 12.457 43.403 16.827 1.00 68.44 298 ASP A O 1
ATOM 2315 N N . ASN A 1 299 ? 11.243 41.594 16.335 1.00 67.06 299 ASN A N 1
ATOM 2316 C CA . ASN A 1 299 ? 11.228 41.076 17.712 1.00 67.06 299 ASN A CA 1
ATOM 2317 C C . ASN A 1 299 ? 12.535 40.382 18.141 1.00 67.06 299 ASN A C 1
ATOM 2319 O O . ASN A 1 299 ? 12.744 40.163 19.334 1.00 67.06 299 ASN A O 1
ATOM 2323 N N . PHE A 1 300 ? 13.390 39.982 17.198 1.00 60.97 300 PHE A N 1
ATOM 2324 C CA . PHE A 1 300 ? 14.597 39.190 17.477 1.00 60.97 300 PHE A CA 1
ATOM 2325 C C . PHE A 1 300 ? 15.901 39.905 17.123 1.00 60.97 300 PHE A C 1
ATOM 2327 O O . PHE A 1 300 ? 16.962 39.506 17.606 1.00 60.97 300 PHE A O 1
ATOM 2334 N N . MET A 1 301 ? 15.819 40.937 16.292 1.00 60.28 301 MET A N 1
ATOM 2335 C CA . MET A 1 301 ? 16.899 41.836 15.919 1.00 60.28 301 MET A CA 1
ATOM 2336 C C . MET A 1 301 ? 16.374 43.263 16.087 1.00 60.28 301 MET A C 1
ATOM 2338 O O . MET A 1 301 ? 15.926 43.856 15.104 1.00 60.28 301 MET A O 1
ATOM 2342 N N . PRO A 1 302 ? 16.369 43.814 17.319 1.00 56.22 302 PRO A N 1
ATOM 2343 C CA . PRO A 1 302 ? 16.134 45.241 17.470 1.00 56.22 302 PRO A CA 1
ATOM 2344 C C . PRO A 1 302 ? 17.162 45.980 16.603 1.00 56.22 302 PRO A C 1
ATOM 2346 O O . PRO A 1 302 ? 18.294 45.492 16.485 1.00 56.22 302 PRO A O 1
ATOM 2349 N N . PRO A 1 303 ? 16.793 47.111 15.976 1.00 54.78 303 PRO A N 1
ATOM 2350 C CA . PRO A 1 303 ? 17.757 47.903 15.233 1.00 54.78 303 PRO A CA 1
ATOM 2351 C C . PRO A 1 303 ? 18.940 48.169 16.158 1.00 54.78 303 PRO A C 1
ATOM 2353 O O . PRO A 1 303 ? 18.767 48.657 17.279 1.00 54.78 303 PRO A O 1
ATOM 2356 N N . THR A 1 304 ? 20.129 47.756 15.726 1.00 48.53 304 THR A N 1
ATOM 2357 C CA . THR A 1 304 ? 21.368 48.150 16.382 1.00 48.53 304 THR A CA 1
ATOM 2358 C C . THR A 1 304 ? 21.362 49.665 16.357 1.00 48.53 304 THR A C 1
ATOM 2360 O O . THR A 1 304 ? 21.403 50.243 15.274 1.00 48.53 304 THR A O 1
ATOM 2363 N N . LYS A 1 305 ? 21.193 50.297 17.523 1.00 48.44 305 LYS A N 1
ATOM 2364 C CA . LYS A 1 305 ? 21.375 51.741 17.632 1.00 48.44 305 LYS A CA 1
ATOM 2365 C C . LYS A 1 305 ? 22.758 52.044 17.077 1.00 48.44 305 LYS A C 1
ATOM 2367 O O . LYS A 1 305 ? 23.714 51.360 17.458 1.00 48.44 305 LYS A O 1
ATOM 2372 N N . ASP A 1 306 ? 22.830 52.982 16.143 1.00 48.03 306 ASP A N 1
ATOM 2373 C CA . ASP A 1 306 ? 24.111 53.435 15.629 1.00 48.03 306 ASP A CA 1
ATOM 2374 C C . ASP A 1 306 ? 24.968 53.882 16.822 1.00 48.03 306 ASP A C 1
ATOM 2376 O O . ASP A 1 306 ? 24.451 54.542 17.726 1.00 48.03 306 ASP A O 1
ATOM 2380 N N . PRO A 1 307 ? 26.250 53.490 16.890 1.00 47.81 307 PRO A N 1
ATOM 2381 C CA . PRO A 1 307 ? 27.115 53.786 18.031 1.00 47.81 307 PRO A CA 1
ATOM 2382 C C . PRO A 1 307 ? 27.518 55.274 18.142 1.00 47.81 307 PRO A C 1
ATOM 2384 O O . PRO A 1 307 ? 28.514 55.577 18.791 1.00 47.81 307 PRO A O 1
ATOM 2387 N N . GLU A 1 308 ? 26.762 56.192 17.533 1.00 54.16 308 GLU A N 1
ATOM 2388 C CA . GLU A 1 308 ? 26.992 57.644 17.553 1.00 54.16 308 GLU A CA 1
ATOM 2389 C C . GLU A 1 308 ? 25.842 58.438 18.218 1.00 54.16 308 GLU A C 1
ATOM 2391 O O . GLU A 1 308 ? 25.624 59.604 17.893 1.00 54.16 308 GLU A O 1
ATOM 2396 N N . GLU A 1 309 ? 25.134 57.833 19.182 1.00 44.09 309 GLU A N 1
ATOM 2397 C CA . GLU A 1 309 ? 24.332 58.545 20.204 1.00 44.09 309 GLU A CA 1
ATOM 2398 C C . GLU A 1 309 ? 24.859 58.292 21.622 1.00 44.09 309 GLU A C 1
ATOM 2400 O O . GLU A 1 309 ? 25.060 57.107 21.985 1.00 44.09 309 GLU A O 1
#

Sequence (309 aa):
MSSSAELIARLRDEIAQRGLSLAAAAELAGFQPGNLRRMLSGDAPNPRLKSLLRLLEALRLRLSPFETWEEVMLMRELARRRAASALTPEQLCESAGVSRASLKRYFSEKPSSPSLENFLSLCAALGVEIELVSVDSAVVPHVTGDPNQERAEQEVEVDEPDADRSDGEVGSEAQKRPAAEVRSFLGISEDEFSFLSTGSEEILSAPPAQAGSSTYAFTERVRRARERASTVSDVKPCKASREFSRRAKSPRERFQLRNFVGRKLKEWDERCAVDPEAKRRQEIMIDAFAKAVVGLVDNFMPPTKDPEE

Radius of gyration: 28.62 Å; chains: 1; bounding box: 74×72×57 Å

pLDDT: mean 72.14, std 21.69, range [34.78, 97.44]

Foldseek 3Di:
DQAPLNVLVVLVVLCVVVVHDLCRLCVLLVHDSVVSCCSSVVVPPFAWLLSVLSSCVSSQKDKPPDPDSDLLVLLVVLVVLCVVVVDDLVLLCVQLVHDSVLSCQSPDPNHDTDGPSSSVSSCVSSVHDIDIGHNPPDDDDPPPDPPPPPDDDDDDDDDDDDDDDDDDDDDDDDDDDDPPVVCVVPVDDPVRVVVVVVPPPVVVPDPPPCVVVVVVVLVVLLVVLVVVLVVDPDDDQDPVLVVVLVPQDDPVSVVVVSVVVVVVSVVVVVVCVPDVVVVVVCVVVSSNVSSSVNSSCCSVCPPPDDPPD